Protein AF-A0A497AJN2-F1 (afdb_monomer_lite)

pLDDT: mean 87.67, std 13.51, range [28.25, 98.56]

Structure (mmCIF, N/CA/C/O backbone):
data_AF-A0A497AJN2-F1
#
_entry.id   AF-A0A497AJN2-F1
#
loop_
_atom_site.group_PDB
_atom_site.id
_atom_site.type_symbol
_atom_site.label_atom_id
_atom_site.label_alt_id
_atom_site.label_comp_id
_atom_site.label_asym_id
_atom_site.label_entity_id
_atom_site.label_seq_id
_atom_site.pdbx_PDB_ins_code
_atom_site.Cartn_x
_atom_site.Cartn_y
_atom_site.Cartn_z
_atom_site.occupancy
_atom_site.B_iso_or_equiv
_atom_site.auth_seq_id
_atom_site.auth_comp_id
_atom_site.auth_asym_id
_atom_site.auth_atom_id
_atom_site.pdbx_PDB_model_num
ATOM 1 N N . MET A 1 1 ? 7.844 15.782 50.733 1.00 32.84 1 MET A N 1
ATOM 2 C CA . MET A 1 1 ? 7.961 15.288 49.344 1.00 32.84 1 MET A CA 1
ATOM 3 C C . MET A 1 1 ? 6.695 14.520 49.017 1.00 32.84 1 MET A C 1
ATOM 5 O O . MET A 1 1 ? 6.540 13.391 49.463 1.00 32.84 1 MET A O 1
ATOM 9 N N . HIS A 1 2 ? 5.746 15.172 48.346 1.00 28.25 2 HIS A N 1
ATOM 10 C CA . HIS A 1 2 ? 4.549 14.505 47.844 1.00 28.25 2 HIS A CA 1
ATOM 11 C C . HIS A 1 2 ? 4.960 13.595 46.688 1.00 28.25 2 HIS A C 1
ATOM 13 O O . HIS A 1 2 ? 5.320 14.073 45.616 1.00 28.25 2 HIS A O 1
ATOM 19 N N . TYR A 1 3 ? 4.942 12.287 46.928 1.00 29.42 3 TYR A N 1
ATOM 20 C CA . TYR A 1 3 ? 4.929 11.311 45.849 1.00 29.42 3 TYR A CA 1
ATOM 21 C C . TYR A 1 3 ? 3.612 11.487 45.079 1.00 29.42 3 TYR A C 1
ATOM 23 O O . TYR A 1 3 ? 2.558 11.520 45.722 1.00 29.42 3 TYR A O 1
ATOM 31 N N . PRO A 1 4 ? 3.634 11.631 43.743 1.00 33.38 4 PRO A N 1
ATOM 32 C CA . PRO A 1 4 ? 2.401 11.646 42.974 1.00 33.38 4 PRO A CA 1
ATOM 33 C C . PRO A 1 4 ? 1.700 10.279 43.101 1.00 33.38 4 PRO A C 1
ATOM 35 O O . PRO A 1 4 ? 2.375 9.264 43.313 1.00 33.38 4 PRO A O 1
ATOM 38 N N . PRO A 1 5 ? 0.359 10.230 43.008 1.00 37.25 5 PRO A N 1
ATOM 39 C CA . PRO A 1 5 ? -0.416 9.043 43.346 1.00 37.25 5 PRO A CA 1
ATOM 40 C C . PRO A 1 5 ? -0.046 7.819 42.498 1.00 37.25 5 PRO A C 1
ATOM 42 O O . PRO A 1 5 ? 0.081 7.875 41.278 1.00 37.25 5 PRO A O 1
ATOM 45 N N . THR A 1 6 ? 0.073 6.688 43.187 1.00 43.66 6 THR A N 1
ATOM 46 C CA . THR A 1 6 ? 0.408 5.326 42.746 1.00 43.66 6 THR A CA 1
ATOM 47 C C . THR A 1 6 ? -0.741 4.590 42.045 1.00 43.66 6 THR A C 1
ATOM 49 O O . THR A 1 6 ? -0.943 3.396 42.254 1.00 43.66 6 THR A O 1
ATOM 52 N N . THR A 1 7 ? -1.493 5.254 41.172 1.00 37.69 7 THR A N 1
ATOM 53 C CA . THR A 1 7 ? -2.558 4.600 40.396 1.00 37.69 7 THR A CA 1
ATOM 54 C C . THR A 1 7 ? -2.507 5.056 38.948 1.00 37.69 7 THR A C 1
ATOM 56 O O . THR A 1 7 ? -3.154 6.010 38.537 1.00 37.69 7 THR A O 1
ATOM 59 N N . VAL A 1 8 ? -1.721 4.351 38.133 1.00 38.06 8 VAL A N 1
ATOM 60 C CA . VAL A 1 8 ? -1.939 4.411 36.687 1.00 38.06 8 VAL A CA 1
ATOM 61 C C . VAL A 1 8 ? -3.203 3.595 36.434 1.00 38.06 8 VAL A C 1
ATOM 63 O O . VAL A 1 8 ? -3.169 2.366 36.420 1.00 38.06 8 VAL A O 1
ATOM 66 N N . ASN A 1 9 ? -4.344 4.273 36.358 1.00 36.75 9 ASN A N 1
ATOM 67 C CA . ASN A 1 9 ? -5.616 3.650 36.033 1.00 36.75 9 ASN A CA 1
ATOM 68 C C . ASN A 1 9 ? -5.598 3.335 34.527 1.00 36.75 9 ASN A C 1
ATOM 70 O O . ASN A 1 9 ? -5.878 4.187 33.691 1.00 36.75 9 ASN A O 1
ATOM 74 N N . TYR A 1 10 ? -5.158 2.129 34.156 1.00 49.94 10 TYR A N 1
ATOM 75 C CA . TYR A 1 10 ? -4.882 1.728 32.766 1.00 49.94 10 TYR A CA 1
ATOM 76 C C . TYR A 1 10 ? -6.151 1.491 31.908 1.00 49.94 10 TYR A C 1
ATOM 78 O O . TYR A 1 10 ? -6.143 0.612 31.049 1.00 49.94 10 TYR A O 1
ATOM 86 N N . SER A 1 11 ? -7.249 2.223 32.137 1.00 46.28 11 SER A N 1
ATOM 87 C CA . SER A 1 11 ? -8.543 1.966 31.476 1.00 46.28 11 SER A CA 1
ATOM 88 C C . SER A 1 11 ? -9.396 3.193 31.115 1.00 46.28 11 SER A C 1
ATOM 90 O O . SER A 1 11 ? -10.562 3.028 30.781 1.00 46.28 11 SER A O 1
ATOM 92 N N . GLU A 1 12 ? -8.856 4.414 31.095 1.00 49.88 12 GLU A N 1
ATOM 93 C CA . GLU A 1 12 ? -9.675 5.608 30.788 1.00 49.88 12 GLU A CA 1
ATOM 94 C C . GLU A 1 12 ? -9.676 6.048 29.315 1.00 49.88 12 GLU A C 1
ATOM 96 O O . GLU A 1 12 ? -10.232 7.090 28.978 1.00 49.88 12 GLU A O 1
ATOM 101 N N . ALA A 1 13 ? -9.163 5.232 28.390 1.00 55.78 13 ALA A N 1
ATOM 102 C CA . ALA A 1 13 ? -9.723 5.288 27.046 1.00 55.78 13 ALA A CA 1
ATOM 103 C C . ALA A 1 13 ? -11.064 4.559 27.119 1.00 55.78 13 ALA A C 1
ATOM 105 O O . ALA A 1 13 ? -11.093 3.330 27.108 1.00 55.78 13 ALA A O 1
ATOM 106 N N . MET A 1 14 ? -12.169 5.298 27.247 1.00 66.94 14 MET A N 1
ATOM 107 C CA . MET A 1 14 ? -13.512 4.739 27.086 1.00 66.94 14 MET A CA 1
ATOM 108 C C . MET A 1 14 ? -13.663 4.242 25.639 1.00 66.94 14 MET A C 1
ATOM 110 O O . MET A 1 14 ? -14.219 4.919 24.777 1.00 66.94 14 MET A O 1
ATOM 114 N N . ILE A 1 15 ? -13.102 3.067 25.337 1.00 85.94 15 ILE A N 1
ATOM 115 C CA . ILE A 1 15 ? -13.290 2.386 24.061 1.00 85.94 15 ILE A CA 1
ATOM 116 C C . ILE A 1 15 ? -14.735 1.900 24.052 1.00 85.94 15 ILE A C 1
ATOM 118 O O . ILE A 1 15 ? -15.089 0.934 24.723 1.00 85.94 15 ILE A O 1
ATOM 122 N N . THR A 1 16 ? -15.583 2.601 23.313 1.00 91.62 16 THR A N 1
ATOM 123 C CA . THR A 1 16 ? -16.981 2.240 23.129 1.00 91.62 16 THR A CA 1
ATOM 124 C C . THR A 1 16 ? -17.128 1.282 21.945 1.00 91.62 16 THR A C 1
ATOM 126 O O . THR A 1 16 ? -16.216 1.108 21.130 1.00 91.62 16 THR A O 1
ATOM 129 N N . ASN A 1 17 ? -18.320 0.700 21.793 1.00 92.19 17 ASN A N 1
ATOM 130 C CA . ASN A 1 17 ? -18.661 -0.088 20.605 1.00 92.19 17 ASN A CA 1
ATOM 131 C C . ASN A 1 17 ? -18.543 0.724 19.304 1.00 92.19 17 ASN A C 1
ATOM 133 O O . ASN A 1 17 ? -18.285 0.140 18.254 1.00 92.19 17 ASN A O 1
ATOM 137 N N . TYR A 1 18 ? -18.682 2.053 19.378 1.00 94.56 18 TYR A N 1
ATOM 138 C CA . TYR A 1 18 ? -18.462 2.954 18.250 1.00 94.56 18 TYR A CA 1
ATOM 139 C C . TYR A 1 18 ? -17.012 2.878 17.759 1.00 94.56 18 TYR A C 1
ATOM 141 O O . TYR A 1 18 ? -16.778 2.598 16.588 1.00 94.56 18 TYR A O 1
ATOM 149 N N . HIS A 1 19 ? -16.032 3.007 18.661 1.00 94.69 19 HIS A N 1
ATOM 150 C CA . HIS A 1 19 ? -14.612 2.920 18.300 1.00 94.69 19 HIS A CA 1
ATOM 151 C C . HIS A 1 19 ? -14.236 1.539 17.747 1.00 94.69 19 HIS A C 1
ATOM 153 O O . HIS A 1 19 ? -13.447 1.438 16.807 1.00 94.69 19 HIS A O 1
ATOM 159 N N . VAL A 1 20 ? -14.813 0.466 18.304 1.00 95.31 20 VAL A N 1
ATOM 160 C CA . VAL A 1 20 ? -14.605 -0.902 17.800 1.00 95.31 20 VAL A CA 1
ATOM 161 C C . VAL A 1 20 ? -15.144 -1.042 16.377 1.00 95.31 20 VAL A C 1
ATOM 163 O O . VAL A 1 20 ? -14.470 -1.619 15.524 1.00 95.31 20 VAL A O 1
ATOM 166 N N . LEU A 1 21 ? -16.342 -0.514 16.114 1.00 97.19 21 LEU A N 1
ATOM 167 C CA . LEU A 1 21 ? -16.941 -0.523 14.784 1.00 97.19 21 LEU A CA 1
ATOM 168 C C . LEU A 1 21 ? -16.105 0.295 13.797 1.00 97.19 21 LEU A C 1
ATOM 170 O O . LEU A 1 21 ? -15.741 -0.235 12.753 1.00 97.19 21 LEU A O 1
ATOM 174 N N . LEU A 1 22 ? -15.739 1.528 14.157 1.00 97.38 22 LEU A N 1
ATOM 175 C CA . LEU A 1 22 ? -14.895 2.408 13.348 1.00 97.38 22 LEU A CA 1
ATOM 176 C C . LEU A 1 22 ? -13.577 1.727 12.970 1.00 97.38 22 LEU A C 1
ATOM 178 O O . LEU A 1 22 ? -13.251 1.623 11.792 1.00 97.38 22 LEU A O 1
ATOM 182 N N . THR A 1 23 ? -12.883 1.145 13.952 1.00 97.38 23 THR A N 1
ATOM 183 C CA . THR A 1 23 ? -11.627 0.414 13.720 1.00 97.38 23 THR A CA 1
ATOM 184 C C . THR A 1 23 ? -11.815 -0.753 12.757 1.00 97.38 23 THR A C 1
ATOM 186 O O . THR A 1 23 ? -11.014 -0.936 11.847 1.00 97.38 23 THR A O 1
ATOM 189 N N . ARG A 1 24 ? -12.876 -1.551 12.929 1.00 97.69 24 ARG A N 1
ATOM 190 C CA . ARG A 1 24 ? -13.142 -2.707 12.061 1.00 97.69 24 ARG A CA 1
ATOM 191 C C . ARG A 1 24 ? -13.504 -2.297 10.640 1.00 97.69 24 ARG A C 1
ATOM 193 O O . ARG A 1 24 ? -13.070 -2.970 9.714 1.00 97.69 24 ARG A O 1
ATOM 200 N N . ILE A 1 25 ? -14.278 -1.226 10.469 1.00 98.06 25 ILE A N 1
ATOM 201 C CA . ILE A 1 25 ? -14.633 -0.709 9.145 1.00 98.06 25 ILE A CA 1
ATOM 202 C C . ILE A 1 25 ? -13.392 -0.153 8.450 1.00 98.06 25 ILE A C 1
ATOM 204 O O . ILE A 1 25 ? -13.115 -0.555 7.326 1.00 98.06 25 ILE A O 1
ATOM 208 N N . CYS A 1 26 ? -12.591 0.677 9.119 1.00 97.75 26 CYS A N 1
ATOM 209 C CA . CYS A 1 26 ? -11.337 1.161 8.545 1.00 97.75 26 CYS A CA 1
ATOM 210 C C . CYS A 1 26 ? -10.389 -0.003 8.199 1.00 97.75 26 CYS A C 1
ATOM 212 O O . CYS A 1 26 ? -9.864 -0.039 7.095 1.00 97.75 26 CYS A O 1
ATOM 214 N N . ALA A 1 27 ? -10.226 -0.998 9.078 1.00 97.44 27 ALA A N 1
ATOM 215 C CA . ALA A 1 27 ? -9.381 -2.162 8.800 1.00 97.44 27 ALA A CA 1
ATOM 216 C C . ALA A 1 27 ? -9.910 -3.016 7.636 1.00 97.44 27 ALA A C 1
ATOM 218 O O . ALA A 1 27 ? -9.130 -3.502 6.827 1.00 97.44 27 ALA A O 1
ATOM 219 N N . LEU A 1 28 ? -11.229 -3.193 7.517 1.00 97.94 28 LEU A N 1
ATOM 220 C CA . LEU A 1 28 ? -11.831 -3.931 6.404 1.00 97.94 28 LEU A CA 1
ATOM 221 C C . LEU A 1 28 ? -11.614 -3.219 5.065 1.00 97.94 28 LEU A C 1
ATOM 223 O O . LEU A 1 28 ? -11.425 -3.872 4.045 1.00 97.94 28 LEU A O 1
ATOM 227 N N . LEU A 1 29 ? -11.669 -1.888 5.073 1.00 97.19 29 LEU A N 1
ATOM 228 C CA . LEU A 1 29 ? -11.618 -1.076 3.864 1.00 97.19 29 LEU A CA 1
ATOM 229 C C . LEU A 1 29 ? -10.207 -0.593 3.523 1.00 97.19 29 LEU A C 1
ATOM 231 O O . LEU A 1 29 ? -10.074 0.053 2.497 1.00 97.19 29 LEU A O 1
ATOM 235 N N . HIS A 1 30 ? -9.178 -0.876 4.330 1.00 95.56 30 HIS A N 1
ATOM 236 C CA . HIS A 1 30 ? -7.862 -0.234 4.198 1.00 95.56 30 HIS A CA 1
ATOM 237 C C . HIS A 1 30 ? -7.187 -0.416 2.831 1.00 95.56 30 HIS A C 1
ATOM 239 O O . HIS A 1 30 ? -6.458 0.479 2.434 1.00 95.56 30 HIS A O 1
ATOM 245 N N . ASP A 1 31 ? -7.479 -1.495 2.102 1.00 95.12 31 ASP A N 1
ATOM 246 C CA . ASP A 1 31 ? -6.923 -1.778 0.768 1.00 95.12 31 ASP A CA 1
ATOM 247 C C . ASP A 1 31 ? -7.947 -1.647 -0.371 1.00 95.12 31 ASP A C 1
ATOM 249 O O . ASP A 1 31 ? -7.668 -1.961 -1.527 1.00 95.12 31 ASP A O 1
ATOM 253 N N . LEU A 1 32 ? -9.160 -1.169 -0.070 1.00 95.00 32 LEU A N 1
ATOM 254 C CA . LEU A 1 32 ? -10.263 -1.083 -1.032 1.00 95.00 32 LEU A CA 1
ATOM 255 C C . LEU A 1 32 ? -9.925 -0.238 -2.270 1.00 95.00 32 LEU A C 1
ATOM 257 O O . LEU A 1 32 ? -10.461 -0.488 -3.346 1.00 95.00 32 LEU A O 1
ATOM 261 N N . ALA A 1 33 ? -9.100 0.797 -2.106 1.00 93.62 33 ALA A N 1
ATOM 262 C CA . ALA A 1 33 ? -8.812 1.769 -3.155 1.00 93.62 33 ALA A CA 1
ATOM 263 C C . ALA A 1 33 ? -7.553 1.434 -3.977 1.00 93.62 33 ALA A C 1
ATOM 265 O O . ALA A 1 33 ? -7.137 2.259 -4.805 1.00 93.62 33 ALA A O 1
ATOM 266 N N . HIS A 1 34 ? -6.964 0.249 -3.784 1.00 94.19 34 HIS A N 1
ATOM 267 C CA . HIS A 1 34 ? -5.944 -0.274 -4.684 1.00 94.19 34 HIS A CA 1
ATOM 268 C C . HIS A 1 34 ? -6.527 -0.585 -6.066 1.00 94.19 34 HIS A C 1
ATOM 270 O O . HIS A 1 34 ? -7.640 -1.084 -6.213 1.00 94.19 34 HIS A O 1
ATOM 276 N N . ILE A 1 35 ? -5.747 -0.266 -7.095 1.00 94.88 35 ILE A N 1
ATOM 277 C CA . ILE A 1 35 ? -6.013 -0.683 -8.479 1.00 94.88 35 ILE A CA 1
ATOM 278 C C . ILE A 1 35 ? -5.394 -2.063 -8.748 1.00 94.88 35 ILE A C 1
ATOM 280 O O . ILE A 1 35 ? -4.611 -2.537 -7.922 1.00 94.88 35 ILE A O 1
ATOM 284 N N . PRO A 1 36 ? -5.675 -2.696 -9.904 1.00 96.81 36 PRO A N 1
ATOM 285 C CA . PRO A 1 36 ? -5.011 -3.934 -10.294 1.00 96.81 36 PRO A CA 1
ATOM 286 C C . PRO A 1 36 ? -3.487 -3.896 -10.124 1.00 96.81 36 PRO A C 1
ATOM 288 O O . PRO A 1 36 ? -2.840 -2.897 -10.445 1.00 96.81 36 PRO A O 1
ATOM 291 N N . PHE A 1 37 ? -2.915 -4.979 -9.603 1.00 95.94 37 PHE A N 1
ATOM 292 C CA . PHE A 1 37 ? -1.517 -5.111 -9.172 1.00 95.94 37 PHE A CA 1
ATOM 293 C C . PHE A 1 37 ? -1.029 -4.082 -8.123 1.00 95.94 37 PHE A C 1
ATOM 295 O O . PHE A 1 37 ? 0.164 -4.053 -7.814 1.00 95.94 37 PHE A O 1
ATOM 302 N N . GLY A 1 38 ? -1.915 -3.254 -7.556 1.00 93.94 38 GLY A N 1
ATOM 303 C CA . GLY A 1 38 ? -1.690 -2.368 -6.407 1.00 93.94 38 GLY A CA 1
ATOM 304 C C . GLY A 1 38 ? -0.345 -1.640 -6.423 1.00 93.94 38 GLY A C 1
ATOM 305 O O . GLY A 1 38 ? -0.027 -0.892 -7.355 1.00 93.94 38 GLY A O 1
ATOM 306 N N . HIS A 1 39 ? 0.475 -1.917 -5.403 1.00 92.50 39 HIS A N 1
ATOM 307 C CA . HIS A 1 39 ? 1.822 -1.364 -5.218 1.00 92.50 39 HIS A CA 1
ATOM 308 C C . HIS A 1 39 ? 2.722 -1.458 -6.459 1.00 92.50 39 HIS A C 1
ATOM 310 O O . HIS A 1 39 ? 3.573 -0.593 -6.664 1.00 92.50 39 HIS A O 1
ATOM 316 N N . THR A 1 40 ? 2.540 -2.454 -7.331 1.00 95.12 40 THR A N 1
ATOM 317 C CA . THR A 1 40 ? 3.329 -2.546 -8.564 1.00 95.12 40 THR A CA 1
ATOM 318 C C . THR A 1 40 ? 3.053 -1.374 -9.510 1.00 95.12 40 THR A C 1
ATOM 320 O O . THR A 1 40 ? 3.987 -0.819 -10.087 1.00 95.12 40 THR A O 1
ATOM 323 N N . LEU A 1 41 ? 1.801 -0.939 -9.665 1.00 95.19 41 LEU A N 1
ATOM 324 C CA . LEU A 1 41 ? 1.479 0.203 -10.530 1.00 95.19 41 LEU A CA 1
ATOM 325 C C . LEU A 1 41 ? 1.589 1.544 -9.796 1.00 95.19 41 LEU A C 1
ATOM 327 O O . LEU A 1 41 ? 1.959 2.550 -10.406 1.00 95.19 41 LEU A O 1
ATOM 331 N N . GLU A 1 42 ? 1.276 1.559 -8.503 1.00 92.88 42 GLU A N 1
ATOM 332 C CA . GLU A 1 42 ? 1.241 2.767 -7.674 1.00 92.88 42 GLU A CA 1
ATOM 333 C C . GLU A 1 42 ? 2.642 3.192 -7.211 1.00 92.88 42 GLU A C 1
ATOM 335 O O . GLU A 1 42 ? 3.049 4.327 -7.450 1.00 92.88 42 GLU A O 1
ATOM 340 N N . ASP A 1 43 ? 3.419 2.272 -6.634 1.00 89.81 43 ASP A N 1
ATOM 341 C CA . ASP A 1 43 ? 4.706 2.579 -6.001 1.00 89.81 43 ASP A CA 1
ATOM 342 C C . ASP A 1 43 ? 5.905 2.191 -6.867 1.00 89.81 43 ASP A C 1
ATOM 344 O O . ASP A 1 43 ? 6.842 2.974 -7.028 1.00 89.81 43 ASP A O 1
ATOM 348 N N . GLU A 1 44 ? 5.909 0.976 -7.426 1.00 92.50 44 GLU A N 1
ATOM 349 C CA . GLU A 1 44 ? 7.029 0.478 -8.244 1.00 92.50 44 GLU A CA 1
ATOM 350 C C . GLU A 1 44 ? 7.076 1.187 -9.591 1.00 92.50 44 GLU A C 1
ATOM 352 O O . GLU A 1 44 ? 8.138 1.608 -10.057 1.00 92.50 44 GLU A O 1
ATOM 357 N N . GLY A 1 45 ? 5.903 1.341 -10.201 1.00 92.81 45 GLY A N 1
ATOM 358 C CA . GLY A 1 45 ? 5.737 1.986 -11.487 1.00 92.81 45 GLY A CA 1
ATOM 359 C C . GLY A 1 45 ? 5.604 3.502 -11.421 1.00 92.81 45 GLY A C 1
ATOM 360 O O . GLY A 1 45 ? 5.899 4.142 -12.430 1.00 92.81 45 GLY A O 1
ATOM 361 N N . PHE A 1 46 ? 5.182 4.094 -10.299 1.00 92.56 46 PHE A N 1
ATOM 362 C CA . PHE A 1 46 ? 4.777 5.509 -10.229 1.00 92.56 46 PHE A CA 1
ATOM 363 C C . PHE A 1 46 ? 3.760 5.910 -11.314 1.00 92.56 46 PHE A C 1
ATOM 365 O O . PHE A 1 46 ? 3.761 7.047 -11.788 1.00 92.56 46 PHE A O 1
ATOM 372 N N . LEU A 1 47 ? 2.914 4.976 -11.759 1.00 93.00 47 LEU A N 1
ATOM 373 C CA . LEU A 1 47 ? 1.934 5.254 -12.814 1.00 93.00 47 LEU A CA 1
ATOM 374 C C . LEU A 1 47 ? 0.705 5.967 -12.249 1.00 93.00 47 LEU A C 1
ATOM 376 O O . LEU A 1 47 ? 0.046 6.742 -12.943 1.00 93.00 47 LEU A O 1
ATOM 380 N N . PHE A 1 48 ? 0.410 5.725 -10.973 1.00 92.56 48 PHE A N 1
ATOM 381 C CA . PHE A 1 48 ? -0.732 6.292 -10.277 1.00 92.56 48 PHE A CA 1
ATOM 382 C C . PHE A 1 48 ? -0.340 6.726 -8.869 1.00 92.56 48 PHE A C 1
ATOM 384 O O . PHE A 1 48 ? 0.649 6.261 -8.315 1.00 92.56 48 PHE A O 1
ATOM 391 N N . LYS A 1 49 ? -1.137 7.624 -8.287 1.00 91.25 49 LYS A N 1
ATOM 392 C CA . LYS A 1 49 ? -1.023 7.943 -6.862 1.00 91.25 49 LYS A CA 1
ATOM 393 C C . LYS A 1 49 ? -1.388 6.715 -6.028 1.00 91.25 49 LYS A C 1
ATOM 395 O O . LYS A 1 49 ? -2.220 5.916 -6.464 1.00 91.25 49 LYS A O 1
ATOM 400 N N . GLN A 1 50 ? -0.813 6.628 -4.832 1.00 87.25 50 GLN A N 1
ATOM 401 C CA . GLN A 1 50 ? -1.215 5.633 -3.843 1.00 87.25 50 GLN A CA 1
ATOM 402 C C . GLN A 1 50 ? -2.704 5.763 -3.520 1.00 87.25 50 GLN A C 1
ATOM 404 O O . GLN A 1 50 ? -3.266 6.863 -3.551 1.00 87.25 50 GLN A O 1
ATOM 409 N N . GLN A 1 51 ? -3.318 4.628 -3.197 1.00 86.75 51 GLN A N 1
ATOM 410 C CA . GLN A 1 51 ? -4.759 4.456 -3.032 1.00 86.75 51 GLN A CA 1
ATOM 411 C C . GLN A 1 51 ? -5.504 5.638 -2.377 1.00 86.75 51 GLN A C 1
ATOM 413 O O . GLN A 1 51 ? -6.292 6.315 -3.043 1.00 86.75 51 GLN A O 1
ATOM 418 N N . TRP A 1 52 ? -5.226 5.941 -1.107 1.00 91.75 52 TRP A N 1
ATOM 419 C CA . TRP A 1 52 ? -5.929 6.985 -0.347 1.00 91.75 52 TRP A CA 1
ATOM 420 C C . TRP A 1 52 ? -5.383 8.401 -0.575 1.00 91.75 52 TRP A C 1
ATOM 422 O O . TRP A 1 52 ? -5.998 9.373 -0.142 1.00 91.75 52 TRP A O 1
ATOM 432 N N . GLU A 1 53 ? -4.276 8.559 -1.307 1.00 91.31 53 GLU A N 1
ATOM 433 C CA . GLU A 1 53 ? -3.786 9.880 -1.731 1.00 91.31 53 GLU A CA 1
ATOM 434 C C . GLU A 1 53 ? -4.555 10.433 -2.947 1.00 91.31 53 GLU A C 1
ATOM 436 O O . GLU A 1 53 ? -4.439 11.611 -3.312 1.00 91.31 53 GLU A O 1
ATOM 441 N N . ASP A 1 54 ? -5.340 9.582 -3.605 1.00 91.75 54 ASP A N 1
ATOM 442 C CA . ASP A 1 54 ? -6.095 9.910 -4.800 1.00 91.75 54 ASP A CA 1
ATOM 443 C C . ASP A 1 54 ? -7.549 10.271 -4.483 1.00 91.75 54 ASP A C 1
ATOM 445 O O . ASP A 1 54 ? -8.429 9.417 -4.391 1.00 91.75 54 ASP A O 1
ATOM 449 N N . GLN A 1 55 ? -7.830 11.572 -4.394 1.00 91.75 55 GLN A N 1
ATOM 450 C CA . GLN A 1 55 ? -9.163 12.097 -4.065 1.00 91.75 55 GLN A CA 1
ATOM 451 C C . GLN A 1 55 ? -10.285 11.587 -4.984 1.00 91.75 55 GLN A C 1
ATOM 453 O O . GLN A 1 55 ? -11.436 11.477 -4.554 1.00 91.75 55 GLN A O 1
ATOM 458 N N . GLN A 1 56 ? -9.971 11.238 -6.238 1.00 91.56 56 GLN A N 1
ATOM 459 C CA . GLN A 1 56 ? -10.956 10.638 -7.139 1.00 91.56 56 GLN A CA 1
ATOM 460 C C . GLN A 1 56 ? -11.338 9.223 -6.693 1.00 91.56 56 GLN A C 1
ATOM 462 O O . GLN A 1 56 ? -12.516 8.882 -6.748 1.00 91.56 56 GLN A O 1
ATOM 467 N N . ARG A 1 57 ? -10.377 8.424 -6.211 1.00 92.88 57 ARG A N 1
ATOM 468 C CA . ARG A 1 57 ? -10.636 7.080 -5.672 1.00 92.88 57 ARG A CA 1
ATOM 469 C C . ARG A 1 57 ? -11.379 7.149 -4.350 1.00 92.88 57 ARG A C 1
ATOM 471 O O . ARG A 1 57 ? -12.375 6.451 -4.191 1.00 92.88 57 ARG A O 1
ATOM 478 N N . VAL A 1 58 ? -10.968 8.054 -3.457 1.00 94.56 58 VAL A N 1
ATOM 479 C CA . VAL A 1 58 ? -11.687 8.311 -2.198 1.00 94.56 58 VAL A CA 1
ATOM 480 C C . VAL A 1 58 ? -13.152 8.634 -2.490 1.00 94.56 58 VAL A C 1
ATOM 482 O O . VAL A 1 58 ? -14.047 8.033 -1.907 1.00 94.56 58 VAL A O 1
ATOM 485 N N . SER A 1 59 ? -13.410 9.535 -3.441 1.00 94.44 59 SER A N 1
ATOM 486 C CA . SER A 1 59 ? -14.776 9.909 -3.825 1.00 94.44 59 SER A CA 1
ATOM 487 C C . SER A 1 59 ? -15.538 8.760 -4.494 1.00 94.44 59 SER A C 1
ATOM 489 O O . SER A 1 59 ? -16.730 8.593 -4.247 1.00 94.44 59 SER A O 1
ATOM 491 N N . HIS A 1 60 ? -14.864 7.960 -5.325 1.00 94.38 60 HIS A N 1
ATOM 492 C CA . HIS A 1 60 ? -15.462 6.821 -6.019 1.00 94.38 60 HIS A CA 1
ATOM 493 C C . HIS A 1 60 ? -15.923 5.727 -5.049 1.00 94.38 60 HIS A C 1
ATOM 495 O O . HIS A 1 60 ? -17.041 5.233 -5.181 1.00 94.38 60 HIS A O 1
ATOM 501 N N . PHE A 1 61 ? -15.088 5.378 -4.067 1.00 95.25 61 PHE A N 1
ATOM 502 C CA . PHE A 1 61 ? -15.350 4.272 -3.146 1.00 95.25 61 PHE A CA 1
ATOM 503 C C . PHE A 1 61 ? -16.051 4.692 -1.853 1.00 95.25 61 PHE A C 1
ATOM 505 O O . PHE A 1 61 ? -16.880 3.939 -1.356 1.00 95.25 61 PHE A O 1
ATOM 512 N N . LEU A 1 62 ? -15.737 5.872 -1.311 1.00 96.62 62 LEU A N 1
ATOM 513 C CA . LEU A 1 62 ? -16.205 6.347 -0.001 1.00 96.62 62 LEU A CA 1
ATOM 514 C C . LEU A 1 62 ? -16.895 7.718 -0.058 1.00 96.62 62 LEU A C 1
ATOM 516 O O . LEU A 1 62 ? -17.122 8.340 0.977 1.00 96.62 62 LEU A O 1
ATOM 520 N N . GLY A 1 63 ? -17.236 8.225 -1.244 1.00 96.56 63 GLY A N 1
ATOM 521 C CA . GLY A 1 63 ? -18.087 9.410 -1.353 1.00 96.56 63 GLY A CA 1
ATOM 522 C C . GLY A 1 63 ? -19.510 9.122 -0.872 1.00 96.56 63 GLY A C 1
ATOM 523 O O . GLY A 1 63 ? -19.989 7.997 -0.987 1.00 96.56 63 GLY A O 1
ATOM 524 N N . ASP A 1 64 ? -20.232 10.138 -0.408 1.00 96.38 64 ASP A N 1
ATOM 525 C CA . ASP A 1 64 ? -21.607 10.004 0.102 1.00 96.38 64 ASP A CA 1
ATOM 526 C C . ASP A 1 64 ? -22.563 9.316 -0.899 1.00 96.38 64 ASP A C 1
ATOM 528 O O . ASP A 1 64 ? -23.508 8.632 -0.514 1.00 96.38 64 ASP A O 1
ATOM 532 N N . GLY A 1 65 ? -22.316 9.494 -2.203 1.00 95.88 65 GLY A N 1
ATOM 533 C CA . GLY A 1 65 ? -23.088 8.881 -3.288 1.00 95.88 65 GLY A CA 1
ATOM 534 C C . GLY A 1 65 ? -22.572 7.521 -3.778 1.00 95.88 65 GLY A C 1
ATOM 535 O O . GLY A 1 65 ? -23.248 6.892 -4.599 1.00 95.88 65 GLY A O 1
ATOM 536 N N . SER A 1 66 ? -21.401 7.082 -3.310 1.00 96.31 66 SER A N 1
ATOM 537 C CA . SER A 1 66 ? -20.783 5.803 -3.682 1.00 96.31 66 SER A CA 1
ATOM 538 C C . SER A 1 66 ? -21.564 4.615 -3.121 1.00 96.31 66 SER A C 1
ATOM 540 O O . SER A 1 66 ? -22.337 4.754 -2.172 1.00 96.31 66 SER A O 1
ATOM 542 N N . THR A 1 67 ? -21.355 3.426 -3.689 1.00 96.25 67 THR A N 1
ATOM 543 C CA . THR A 1 67 ? -22.022 2.197 -3.231 1.00 96.25 67 THR A CA 1
ATOM 544 C C . THR A 1 67 ? -21.742 1.920 -1.754 1.00 96.25 67 THR A C 1
ATOM 546 O O . THR A 1 67 ? -22.674 1.703 -0.986 1.00 96.25 67 THR A O 1
ATOM 549 N N . ILE A 1 68 ? -20.475 1.975 -1.335 1.00 96.94 68 ILE A N 1
ATOM 550 C CA . ILE A 1 68 ? -20.081 1.676 0.049 1.00 96.94 68 ILE A CA 1
ATOM 551 C C . ILE A 1 68 ? -20.456 2.830 0.981 1.00 96.94 68 ILE A C 1
ATOM 553 O O . ILE A 1 68 ? -20.978 2.579 2.066 1.00 96.94 68 ILE A O 1
ATOM 557 N N . GLY A 1 69 ? -20.280 4.082 0.545 1.00 97.75 69 GLY A N 1
ATOM 558 C CA . GLY A 1 69 ? -20.706 5.253 1.311 1.00 97.75 69 GLY A CA 1
ATOM 559 C C . GLY A 1 69 ? -22.198 5.219 1.650 1.00 97.75 69 GLY A C 1
ATOM 560 O O . GLY A 1 69 ? -22.558 5.383 2.814 1.00 97.75 69 GLY A O 1
ATOM 561 N N . LYS A 1 70 ? -23.062 4.903 0.675 1.00 98.31 70 LYS A N 1
ATOM 562 C CA . LYS A 1 70 ? -24.508 4.735 0.904 1.00 98.31 70 LYS A CA 1
ATOM 563 C C . LYS A 1 70 ? -24.815 3.627 1.904 1.00 98.31 70 LYS A C 1
ATOM 565 O O . LYS A 1 70 ? -25.592 3.862 2.821 1.00 98.31 70 LYS A O 1
ATOM 570 N N . ILE A 1 71 ? -24.179 2.459 1.770 1.00 98.19 71 ILE A N 1
ATOM 571 C CA . ILE A 1 71 ? -24.379 1.334 2.698 1.00 98.19 71 ILE A CA 1
ATOM 572 C C . ILE A 1 71 ? -24.032 1.752 4.132 1.00 98.19 71 ILE A C 1
ATOM 574 O O . ILE A 1 71 ? -24.822 1.519 5.044 1.00 98.19 71 ILE A O 1
ATOM 578 N N . ILE A 1 72 ? -22.878 2.396 4.337 1.00 97.81 72 ILE A N 1
ATOM 579 C CA . ILE A 1 72 ? -22.447 2.860 5.663 1.00 97.81 72 ILE A CA 1
ATOM 580 C C . ILE A 1 72 ? -23.439 3.885 6.221 1.00 97.81 72 ILE A C 1
ATOM 582 O O . ILE A 1 72 ? -23.896 3.733 7.354 1.00 97.81 72 ILE A O 1
ATOM 586 N N . ILE A 1 73 ? -23.804 4.895 5.425 1.00 98.31 73 ILE A N 1
ATOM 587 C CA . ILE A 1 73 ? -24.729 5.949 5.852 1.00 98.31 73 ILE A CA 1
ATOM 588 C C . ILE A 1 73 ? -26.082 5.343 6.246 1.00 98.31 73 ILE A C 1
ATOM 590 O O . ILE A 1 73 ? -26.558 5.565 7.357 1.00 98.31 73 ILE A O 1
ATOM 594 N N . GLU A 1 74 ? -26.688 4.546 5.366 1.00 98.00 74 GLU A N 1
ATOM 595 C CA . GLU A 1 74 ? -28.023 3.982 5.573 1.00 98.00 74 GLU A CA 1
ATOM 596 C C . GLU A 1 74 ? -28.077 3.039 6.780 1.00 98.00 74 GLU A C 1
ATOM 598 O O . GLU A 1 74 ? -28.986 3.149 7.607 1.00 98.00 74 GLU A O 1
ATOM 603 N N . GLU A 1 75 ? -27.115 2.124 6.915 1.00 97.56 75 GLU A N 1
ATOM 604 C CA . GLU A 1 75 ? -27.119 1.134 7.997 1.00 97.56 75 GLU A CA 1
ATOM 605 C C . GLU A 1 75 ? -26.855 1.756 9.371 1.00 97.56 75 GLU A C 1
ATOM 607 O O . GLU A 1 75 ? -27.440 1.322 10.369 1.00 97.56 75 GLU A O 1
ATOM 612 N N . LEU A 1 76 ? -26.020 2.795 9.446 1.00 96.81 76 LEU A N 1
ATOM 613 C CA . LEU A 1 76 ? -25.758 3.497 10.702 1.00 96.81 76 LEU A CA 1
ATOM 614 C C . LEU A 1 76 ? -26.904 4.430 11.088 1.00 96.81 76 LEU A C 1
ATOM 616 O O . LEU A 1 76 ? -27.306 4.436 12.254 1.00 96.81 76 LEU A O 1
ATOM 620 N N . THR A 1 77 ? -27.514 5.122 10.123 1.00 96.75 77 THR A N 1
ATOM 621 C CA . THR A 1 77 ? -28.706 5.939 10.380 1.00 96.75 77 THR A CA 1
ATOM 622 C C . THR A 1 77 ? -29.882 5.093 10.868 1.00 96.75 77 THR A C 1
ATOM 624 O O . THR A 1 77 ? -30.537 5.475 11.837 1.00 96.75 77 THR A O 1
ATOM 627 N N . LYS A 1 78 ? -30.107 3.892 10.309 1.00 96.94 78 LYS A N 1
ATOM 628 C CA . LYS A 1 78 ? -31.119 2.938 10.823 1.00 96.94 78 LYS A CA 1
ATOM 629 C C . LYS A 1 78 ? -30.880 2.535 12.283 1.00 96.94 78 LYS A C 1
ATOM 631 O O . LYS A 1 78 ? -31.824 2.183 12.985 1.00 96.94 78 LYS A O 1
ATOM 636 N N . LYS A 1 79 ? -29.626 2.569 12.741 1.00 95.31 79 LYS A N 1
ATOM 637 C CA . LYS A 1 79 ? -29.221 2.252 14.120 1.00 95.31 79 LYS A CA 1
ATOM 638 C C . LYS A 1 79 ? -29.164 3.483 15.033 1.00 95.31 79 LYS A C 1
ATOM 640 O O . LYS A 1 79 ? -28.747 3.348 16.180 1.00 95.31 79 LYS A O 1
ATOM 645 N N . GLY A 1 80 ? -29.597 4.651 14.554 1.00 95.75 80 GLY A N 1
ATOM 646 C CA . GLY A 1 80 ? -29.650 5.890 15.332 1.00 95.75 80 GLY A CA 1
ATOM 647 C C . GLY A 1 80 ? -28.316 6.632 15.451 1.00 95.75 80 GLY A C 1
ATOM 648 O O . GLY A 1 80 ? -28.164 7.432 16.368 1.00 95.75 80 GLY A O 1
ATOM 649 N N . LEU A 1 81 ? -27.355 6.367 14.561 1.00 95.81 81 LEU A N 1
ATOM 650 C CA . LEU A 1 81 ? -26.077 7.083 14.481 1.00 95.81 81 LEU A CA 1
ATOM 651 C C . LEU A 1 81 ? -26.065 8.054 13.291 1.00 95.81 81 LEU A C 1
ATOM 653 O O . LEU A 1 81 ? -26.765 7.840 12.297 1.00 95.81 81 LEU A O 1
ATOM 657 N N . ASP A 1 82 ? -25.229 9.091 13.358 1.00 97.19 82 ASP A N 1
ATOM 658 C CA . ASP A 1 82 ? -24.942 9.923 12.189 1.00 97.19 82 ASP A CA 1
ATOM 659 C C . ASP A 1 82 ? -24.003 9.164 11.237 1.00 97.19 82 ASP A C 1
ATOM 661 O O . ASP A 1 82 ? -22.783 9.124 11.396 1.00 97.19 82 ASP A O 1
ATOM 665 N N . GLY A 1 83 ? -24.596 8.506 10.240 1.00 97.38 83 GLY A N 1
ATOM 666 C CA . GLY A 1 83 ? -23.851 7.730 9.257 1.00 97.38 83 GLY A CA 1
ATOM 667 C C . GLY A 1 83 ? -22.961 8.580 8.345 1.00 97.38 83 GLY A C 1
ATOM 668 O O . GLY A 1 83 ? -21.974 8.061 7.821 1.00 97.38 83 GLY A O 1
ATOM 669 N N . LYS A 1 84 ? -23.269 9.873 8.159 1.00 97.56 84 LYS A N 1
ATOM 670 C CA . LYS A 1 84 ? -22.437 10.780 7.354 1.00 97.56 84 LYS A CA 1
ATOM 671 C C . LYS A 1 84 ? -21.197 11.205 8.122 1.00 97.56 84 LYS A C 1
ATOM 673 O O . LYS A 1 84 ? -20.108 11.176 7.553 1.00 97.56 84 LYS A O 1
ATOM 678 N N . GLU A 1 85 ? -21.360 11.557 9.394 1.00 97.56 85 GLU A N 1
ATOM 679 C CA . GLU A 1 85 ? -20.239 11.848 10.290 1.00 97.56 85 GLU A CA 1
ATOM 680 C C . GLU A 1 85 ? -19.321 10.626 10.414 1.00 97.56 85 GLU A C 1
ATOM 682 O O . GLU A 1 85 ? -18.119 10.734 10.185 1.00 97.56 85 GLU A O 1
ATOM 687 N N . PHE A 1 86 ? -19.886 9.430 10.616 1.00 98.00 86 PHE A N 1
ATOM 688 C CA . PHE A 1 86 ? -19.097 8.197 10.663 1.00 98.00 86 PHE A CA 1
ATOM 689 C C . PHE A 1 86 ? -18.314 7.945 9.364 1.00 98.00 86 PHE A C 1
ATOM 691 O O . PHE A 1 86 ? -17.131 7.608 9.402 1.00 98.00 86 PHE A O 1
ATOM 698 N N . LEU A 1 87 ? -18.947 8.105 8.194 1.00 98.19 87 LEU A N 1
ATOM 699 C CA . LEU A 1 87 ? -18.258 7.953 6.907 1.00 98.19 87 LEU A CA 1
ATOM 700 C C . LEU A 1 87 ? -17.136 8.989 6.743 1.00 98.19 87 LEU A C 1
ATOM 702 O O . LEU A 1 87 ? -16.085 8.678 6.179 1.00 98.19 87 LEU A O 1
ATOM 706 N N . GLN A 1 88 ? -17.343 10.213 7.232 1.00 97.56 88 GLN A N 1
ATOM 707 C CA . GLN A 1 88 ? -16.314 11.245 7.240 1.00 97.56 88 GLN A CA 1
ATOM 708 C C . GLN A 1 88 ? -15.114 10.835 8.103 1.00 97.56 88 GLN A C 1
ATOM 710 O O . GLN A 1 88 ? -13.988 10.902 7.615 1.00 97.56 88 GLN A O 1
ATOM 715 N N . GLU A 1 89 ? -15.336 10.312 9.309 1.00 97.31 89 GLU A N 1
ATOM 716 C CA . GLU A 1 89 ? -14.256 9.802 10.164 1.00 97.31 89 GLU A CA 1
ATOM 717 C C . GLU A 1 89 ? -13.501 8.632 9.518 1.00 97.31 89 GLU A C 1
ATOM 719 O O . GLU A 1 89 ? -12.271 8.584 9.568 1.00 97.31 89 GLU A O 1
ATOM 724 N N . VAL A 1 90 ? -14.210 7.708 8.854 1.00 97.56 90 VAL A N 1
ATOM 725 C CA . VAL A 1 90 ? -13.578 6.615 8.094 1.00 97.56 90 VAL A CA 1
ATOM 726 C C . VAL A 1 90 ? -12.654 7.173 7.011 1.00 97.56 90 VAL A C 1
ATOM 728 O O . VAL A 1 90 ? -11.513 6.723 6.891 1.00 97.56 90 VAL A O 1
ATOM 731 N N . ARG A 1 91 ? -13.118 8.165 6.236 1.00 96.75 91 ARG A N 1
ATOM 732 C CA . ARG A 1 91 ? -12.304 8.817 5.197 1.00 96.75 91 ARG A CA 1
ATOM 733 C C . ARG A 1 91 ? -11.076 9.490 5.792 1.00 96.75 91 ARG A C 1
ATOM 735 O O . ARG A 1 91 ? -9.983 9.320 5.261 1.00 96.75 91 ARG A O 1
ATOM 742 N N . GLU A 1 92 ? -11.239 10.236 6.878 1.00 96.12 92 GLU A N 1
ATOM 743 C CA . GLU A 1 92 ? -10.130 10.922 7.542 1.00 96.12 92 GLU A CA 1
ATOM 744 C C . GLU A 1 92 ? -9.075 9.925 8.016 1.00 96.12 92 GLU A C 1
ATOM 746 O O . GLU A 1 92 ? -7.900 10.092 7.703 1.00 96.12 92 GLU A O 1
ATOM 751 N N . ILE A 1 93 ? -9.477 8.838 8.677 1.00 95.81 93 ILE A N 1
ATOM 752 C CA . ILE A 1 93 ? -8.543 7.818 9.171 1.00 95.81 93 ILE A CA 1
ATOM 753 C C . ILE A 1 93 ? -7.777 7.153 8.022 1.00 95.81 93 ILE A C 1
ATOM 755 O O . ILE A 1 93 ? -6.558 7.008 8.115 1.00 95.81 93 ILE A O 1
ATOM 759 N N . LEU A 1 94 ? -8.464 6.770 6.940 1.00 95.06 94 LEU A N 1
ATOM 760 C CA . LEU A 1 94 ? -7.840 6.086 5.801 1.00 95.06 94 LEU A CA 1
ATOM 761 C C . LEU A 1 94 ? -6.945 7.003 4.955 1.00 95.06 94 LEU A C 1
ATOM 763 O O . LEU A 1 94 ? -5.986 6.532 4.354 1.00 95.06 94 LEU A O 1
ATOM 767 N N . THR A 1 95 ? -7.227 8.308 4.921 1.00 94.06 95 THR A N 1
ATOM 768 C CA . THR A 1 95 ? -6.446 9.292 4.143 1.00 94.06 95 THR A CA 1
ATOM 769 C C . THR A 1 95 ? -5.345 9.985 4.951 1.00 94.06 95 THR A C 1
ATOM 771 O O . THR A 1 95 ? -4.529 10.714 4.382 1.00 94.06 95 THR A O 1
ATOM 774 N N . THR A 1 96 ? -5.293 9.766 6.267 1.00 92.00 96 THR A N 1
ATOM 775 C CA . THR A 1 96 ? -4.316 10.406 7.155 1.00 92.00 96 THR A CA 1
ATOM 776 C C . THR A 1 96 ? -2.909 9.853 6.957 1.00 92.00 96 THR A C 1
ATOM 778 O O . THR A 1 96 ? -2.683 8.645 6.969 1.00 92.00 96 THR A O 1
ATOM 781 N N . LYS A 1 97 ? -1.939 10.765 6.855 1.00 84.62 97 LYS A N 1
ATOM 782 C CA . LYS A 1 97 ? -0.501 10.464 6.853 1.00 84.62 97 LYS A CA 1
ATOM 783 C C . LYS A 1 97 ? 0.053 10.415 8.280 1.00 84.62 97 LYS A C 1
ATOM 785 O O . LYS A 1 97 ? -0.520 11.034 9.173 1.00 84.62 97 LYS A O 1
ATOM 790 N N . SER A 1 98 ? 1.189 9.740 8.488 1.00 76.06 98 SER A N 1
ATOM 791 C CA . SER A 1 98 ? 1.816 9.577 9.816 1.00 76.06 98 SER A CA 1
ATOM 792 C C . SER A 1 98 ? 1.974 10.889 10.597 1.00 76.06 98 SER A C 1
ATOM 794 O O . SER A 1 98 ? 1.635 10.935 11.779 1.00 76.06 98 SER A O 1
ATOM 796 N N . ASP A 1 99 ? 2.396 11.969 9.933 1.00 78.19 99 ASP A N 1
ATOM 797 C CA . ASP A 1 99 ? 2.621 13.282 10.564 1.00 78.19 99 ASP A CA 1
ATOM 798 C C . ASP A 1 99 ? 1.327 13.972 11.034 1.00 78.19 99 ASP A C 1
ATOM 800 O O . ASP A 1 99 ? 1.353 14.854 11.892 1.00 78.19 99 ASP A O 1
ATOM 804 N N . ASP A 1 100 ? 0.181 13.561 10.491 1.00 87.75 100 ASP A N 1
ATOM 805 C CA . ASP A 1 100 ? -1.119 14.190 10.719 1.00 87.75 100 ASP A CA 1
ATOM 806 C C . ASP A 1 100 ? -2.016 13.389 11.669 1.00 87.75 100 ASP A C 1
ATOM 808 O O . ASP A 1 100 ? -3.120 13.835 11.984 1.00 87.75 100 ASP A O 1
ATOM 812 N N . VAL A 1 101 ? -1.548 12.241 12.174 1.00 88.94 101 VAL A N 1
ATOM 813 C CA . VAL A 1 101 ? -2.346 11.340 13.022 1.00 88.94 101 VAL A CA 1
ATOM 814 C C . VAL A 1 101 ? -2.967 12.077 14.208 1.00 88.94 101 VAL A C 1
ATOM 816 O O . VAL A 1 101 ? -4.133 11.862 14.510 1.00 88.94 101 VAL A O 1
ATOM 819 N N . GLU A 1 102 ? -2.255 13.009 14.843 1.00 88.25 102 GLU A N 1
ATOM 820 C CA . GLU A 1 102 ? -2.749 13.750 16.017 1.00 88.25 102 GLU A CA 1
ATOM 821 C C . GLU A 1 102 ? -3.951 14.668 15.739 1.00 88.25 102 GLU A C 1
ATOM 823 O O . GLU A 1 102 ? -4.654 15.058 16.679 1.00 88.25 102 GLU A O 1
ATOM 828 N N . LYS A 1 103 ? -4.213 14.986 14.465 1.00 91.56 103 LYS A N 1
ATOM 829 C CA . LYS A 1 103 ? -5.366 15.793 14.039 1.00 91.56 103 LYS A CA 1
ATOM 830 C C . LYS A 1 103 ? -6.675 15.006 14.087 1.00 91.56 103 LYS A C 1
ATOM 832 O O . LYS A 1 103 ? -7.733 15.622 14.169 1.00 91.56 103 LYS A O 1
ATOM 837 N N . LEU A 1 104 ? -6.612 13.674 14.083 1.00 93.50 104 LEU A N 1
ATOM 838 C CA . LEU A 1 104 ? -7.788 12.812 14.144 1.00 93.50 104 LEU A CA 1
ATOM 839 C C . LEU A 1 104 ? -8.530 12.940 15.483 1.00 93.50 104 LEU A C 1
ATOM 841 O O . LEU A 1 104 ? -7.943 13.177 16.550 1.00 93.50 104 LEU A O 1
ATOM 845 N N . SER A 1 105 ? -9.840 12.694 15.437 1.00 91.50 105 SER A N 1
ATOM 846 C CA . SER A 1 105 ? -10.670 12.514 16.635 1.00 91.50 105 SER A CA 1
ATOM 847 C C . SER A 1 105 ? -10.197 11.308 17.451 1.00 91.50 105 SER A C 1
ATOM 849 O O . SER A 1 105 ? -10.015 11.405 18.667 1.00 91.50 105 SER A O 1
ATOM 851 N N . TYR A 1 106 ? -9.901 10.199 16.763 1.00 92.81 106 TYR A N 1
ATOM 852 C CA . TYR A 1 106 ? -9.513 8.919 17.363 1.00 92.81 106 TYR A CA 1
ATOM 853 C C . TYR A 1 106 ? -8.186 8.398 16.787 1.00 92.81 106 TYR A C 1
ATOM 855 O O . TYR A 1 106 ? -8.167 7.416 16.042 1.00 92.81 106 TYR A O 1
ATOM 863 N N . PRO A 1 107 ? -7.047 9.026 17.123 1.00 93.94 107 PRO A N 1
ATOM 864 C CA . PRO A 1 107 ? -5.769 8.706 16.491 1.00 93.94 107 PRO A CA 1
ATOM 865 C C . PRO A 1 107 ? -5.281 7.280 16.772 1.00 93.94 107 PRO A C 1
ATOM 867 O O . PRO A 1 107 ? -4.645 6.674 15.913 1.00 93.94 107 PRO A O 1
ATOM 870 N N . PHE A 1 108 ? -5.655 6.694 17.915 1.00 93.75 108 PHE A N 1
ATOM 871 C CA . PHE A 1 108 ? -5.382 5.283 18.198 1.00 93.75 108 PHE A CA 1
ATOM 872 C C . PHE A 1 108 ? -5.994 4.317 17.170 1.00 93.75 108 PHE A C 1
ATOM 874 O O . PHE A 1 108 ? -5.471 3.219 17.006 1.00 93.75 108 PHE A O 1
ATOM 881 N N . VAL A 1 109 ? -7.079 4.689 16.476 1.00 95.44 109 VAL A N 1
ATOM 882 C CA . VAL A 1 109 ? -7.667 3.853 15.415 1.00 95.44 109 VAL A CA 1
ATOM 883 C C . VAL A 1 109 ? -6.721 3.781 14.221 1.00 95.44 109 VAL A C 1
ATOM 885 O O . VAL A 1 109 ? -6.459 2.692 13.715 1.00 95.44 109 VAL A O 1
ATOM 888 N N . SER A 1 110 ? -6.147 4.921 13.824 1.00 94.25 110 SER A N 1
ATOM 889 C CA . SER A 1 110 ? -5.109 4.958 12.792 1.00 94.25 110 SER A CA 1
ATOM 890 C C . SER A 1 110 ? -3.861 4.194 13.239 1.00 94.25 110 SER A C 1
ATOM 892 O O . SER A 1 110 ? -3.333 3.398 12.468 1.00 94.25 110 SER A O 1
ATOM 894 N N . ASP A 1 111 ? -3.443 4.314 14.507 1.00 93.38 111 ASP A N 1
ATOM 895 C CA . ASP A 1 111 ? -2.299 3.543 15.012 1.00 93.38 111 ASP A CA 1
ATOM 896 C C . ASP A 1 111 ? -2.514 2.018 14.911 1.00 93.38 111 ASP A C 1
ATOM 898 O O . ASP A 1 111 ? -1.577 1.275 14.622 1.00 93.38 111 ASP A O 1
ATOM 902 N N . ILE A 1 112 ? -3.743 1.539 15.136 1.00 94.75 112 ILE A N 1
ATOM 903 C CA . ILE A 1 112 ? -4.077 0.112 15.025 1.00 94.75 112 ILE A CA 1
ATOM 904 C C . ILE A 1 112 ? -3.930 -0.386 13.583 1.00 94.75 112 ILE A C 1
ATOM 906 O O . ILE A 1 112 ? -3.588 -1.550 13.392 1.00 94.75 112 ILE A O 1
ATOM 910 N N . ILE A 1 113 ? -4.174 0.455 12.577 1.00 92.69 113 ILE A N 1
ATOM 911 C CA . ILE A 1 113 ? -4.302 0.029 11.174 1.00 92.69 113 ILE A CA 1
ATOM 912 C C . ILE A 1 113 ? -3.051 0.377 10.359 1.00 92.69 113 ILE A C 1
ATOM 914 O O . ILE A 1 113 ? -2.545 -0.478 9.641 1.00 92.69 113 ILE A O 1
ATOM 918 N N . ASN A 1 114 ? -2.497 1.580 10.535 1.00 84.25 114 ASN A N 1
ATOM 919 C CA . ASN A 1 114 ? -1.515 2.182 9.625 1.00 84.25 114 ASN A CA 1
ATOM 920 C C . ASN A 1 114 ? -0.112 2.399 10.230 1.00 84.25 114 ASN A C 1
ATOM 922 O O . ASN A 1 114 ? 0.793 2.845 9.524 1.00 84.25 114 ASN A O 1
ATOM 926 N N . ASN A 1 115 ? 0.114 2.083 11.512 1.00 84.31 115 ASN A N 1
ATOM 927 C CA . ASN A 1 115 ? 1.432 2.232 12.155 1.00 84.31 115 ASN A CA 1
ATOM 928 C C . ASN A 1 115 ? 2.455 1.183 11.647 1.00 84.31 115 ASN A C 1
ATOM 930 O O . ASN A 1 115 ? 2.138 0.292 10.864 1.00 84.31 115 ASN A O 1
ATOM 934 N N . THR A 1 116 ? 3.713 1.253 12.089 1.00 83.81 116 THR A N 1
ATOM 935 C CA . THR A 1 116 ? 4.743 0.257 11.766 1.00 83.81 116 THR A CA 1
ATOM 936 C C . THR A 1 116 ? 4.363 -1.139 12.246 1.00 83.81 116 THR A C 1
ATOM 938 O O . THR A 1 116 ? 4.598 -2.095 11.519 1.00 83.81 116 THR A O 1
ATOM 941 N N . ILE A 1 117 ? 3.813 -1.257 13.459 1.00 89.94 117 ILE A N 1
ATOM 942 C CA . ILE A 1 117 ? 3.314 -2.508 14.041 1.00 89.94 117 ILE A CA 1
ATOM 943 C C . ILE A 1 117 ? 1.805 -2.367 14.192 1.00 89.94 117 ILE A C 1
ATOM 945 O O . ILE A 1 117 ? 1.314 -1.861 15.200 1.00 89.94 117 ILE A O 1
ATOM 949 N N . CYS A 1 118 ? 1.090 -2.785 13.156 1.00 92.44 118 CYS A N 1
ATOM 950 C CA . CYS A 1 118 ? -0.346 -2.599 13.000 1.00 92.44 118 CYS A CA 1
ATOM 951 C C . CYS A 1 118 ? -1.039 -3.896 12.559 1.00 92.44 118 CYS A C 1
ATOM 953 O O . CYS A 1 118 ? -0.388 -4.900 12.271 1.00 92.44 118 CYS A O 1
ATOM 955 N N . ALA A 1 119 ? -2.368 -3.876 12.505 1.00 94.88 119 ALA A N 1
ATOM 956 C CA . ALA A 1 119 ? -3.189 -5.000 12.073 1.00 94.88 119 ALA A CA 1
ATOM 957 C C . ALA A 1 119 ? -2.895 -5.429 10.625 1.00 94.88 119 ALA A C 1
ATOM 959 O O . ALA A 1 119 ? -2.825 -6.631 10.384 1.00 94.88 119 ALA A O 1
ATOM 960 N N . ASP A 1 120 ? -2.661 -4.474 9.717 1.00 94.38 120 ASP A N 1
ATOM 961 C CA . ASP A 1 120 ? -2.247 -4.727 8.328 1.00 94.38 120 ASP A CA 1
ATOM 962 C C . ASP A 1 120 ? -0.947 -5.556 8.284 1.00 94.38 120 ASP A C 1
ATOM 964 O O . ASP A 1 120 ? -0.946 -6.694 7.809 1.00 94.38 120 ASP A O 1
ATOM 968 N N . LEU A 1 121 ? 0.125 -5.070 8.934 1.00 92.88 121 LEU A N 1
ATOM 969 C CA . LEU A 1 121 ? 1.401 -5.796 9.028 1.00 92.88 121 LEU A CA 1
ATOM 970 C C . LEU A 1 121 ? 1.222 -7.222 9.549 1.00 92.88 121 LEU A C 1
ATOM 972 O O . LEU A 1 121 ? 1.805 -8.170 9.028 1.00 92.88 121 LEU A O 1
ATOM 976 N N . LEU A 1 122 ? 0.468 -7.369 10.632 1.00 95.12 122 LEU A N 1
ATOM 977 C CA . LEU A 1 122 ? 0.298 -8.653 11.300 1.00 95.12 122 LEU A CA 1
ATOM 978 C C . LEU A 1 122 ? -0.451 -9.664 10.424 1.00 95.12 122 LEU A C 1
ATOM 980 O O . LEU A 1 122 ? -0.106 -10.853 10.434 1.00 95.12 122 LEU A O 1
ATOM 984 N N . ASP A 1 123 ? -1.444 -9.200 9.663 1.00 95.94 123 ASP A N 1
ATOM 985 C CA . ASP A 1 123 ? -2.175 -10.038 8.719 1.00 95.94 123 ASP A CA 1
ATOM 986 C C . ASP A 1 123 ? -1.286 -10.452 7.547 1.00 95.94 123 ASP A C 1
ATOM 988 O O . ASP A 1 123 ? -1.076 -11.656 7.367 1.00 95.94 123 ASP A O 1
ATOM 992 N N . TYR A 1 124 ? -0.695 -9.500 6.810 1.00 94.75 124 TYR A N 1
ATOM 993 C CA . TYR A 1 124 ? 0.069 -9.856 5.612 1.00 94.75 124 TYR A CA 1
ATOM 994 C C . TYR A 1 124 ? 1.337 -10.640 5.945 1.00 94.75 124 TYR A C 1
ATOM 996 O O . TYR A 1 124 ? 1.677 -11.559 5.210 1.00 94.75 124 TYR A O 1
ATOM 1004 N N . LEU A 1 125 ? 2.015 -10.381 7.075 1.00 94.62 125 LEU A N 1
ATOM 1005 C CA . LEU A 1 125 ? 3.152 -11.216 7.480 1.00 94.62 125 LEU A CA 1
ATOM 1006 C C . LEU A 1 125 ? 2.719 -12.671 7.641 1.00 94.62 125 LEU A C 1
ATOM 1008 O O . LEU A 1 125 ? 3.358 -13.570 7.104 1.00 94.62 125 LEU A O 1
ATOM 1012 N N . SER A 1 126 ? 1.630 -12.910 8.373 1.00 94.94 126 SER A N 1
ATOM 1013 C CA . SER A 1 126 ? 1.130 -14.267 8.604 1.00 94.94 126 SER A CA 1
ATOM 1014 C C . SER A 1 126 ? 0.672 -14.925 7.300 1.00 94.94 126 SER A C 1
ATOM 1016 O O . SER A 1 126 ? 0.993 -16.085 7.037 1.00 94.94 126 SER A O 1
ATOM 1018 N N . ARG A 1 127 ? -0.086 -14.179 6.491 1.00 96.19 127 ARG A N 1
ATOM 1019 C CA . ARG A 1 127 ? -0.674 -14.623 5.226 1.00 96.19 127 ARG A CA 1
ATOM 1020 C C . ARG A 1 127 ? 0.405 -14.946 4.200 1.00 96.19 127 ARG A C 1
ATOM 1022 O O . ARG A 1 127 ? 0.433 -16.059 3.683 1.00 96.19 127 ARG A O 1
ATOM 1029 N N . ASP A 1 128 ? 1.320 -14.024 3.950 1.00 96.06 128 ASP A N 1
ATOM 1030 C CA . ASP A 1 128 ? 2.323 -14.166 2.901 1.00 96.06 128 ASP A CA 1
ATOM 1031 C C . ASP A 1 128 ? 3.347 -15.239 3.258 1.00 96.06 128 ASP A C 1
ATOM 1033 O O . ASP A 1 128 ? 3.738 -16.013 2.386 1.00 96.06 128 ASP A O 1
ATOM 1037 N N . LEU A 1 129 ? 3.739 -15.364 4.534 1.00 94.44 129 LEU A N 1
ATOM 1038 C CA . LEU A 1 129 ? 4.579 -16.480 4.987 1.00 94.44 129 LEU A CA 1
ATOM 1039 C C . LEU A 1 129 ? 3.891 -17.824 4.713 1.00 94.44 129 LEU A C 1
ATOM 1041 O O . LEU A 1 129 ? 4.505 -18.726 4.143 1.00 94.44 129 LEU A O 1
ATOM 1045 N N . TYR A 1 130 ? 2.600 -17.934 5.037 1.00 95.38 130 TYR A N 1
ATOM 1046 C CA . TYR A 1 130 ? 1.821 -19.146 4.797 1.00 95.38 130 TYR A CA 1
ATOM 1047 C C . TYR A 1 130 ? 1.715 -19.490 3.302 1.00 95.38 130 TYR A C 1
ATOM 1049 O O . TYR A 1 130 ? 2.087 -20.595 2.903 1.00 95.38 130 TYR A O 1
ATOM 1057 N N . PHE A 1 131 ? 1.255 -18.555 2.464 1.00 96.94 131 PHE A N 1
ATOM 1058 C CA . PHE A 1 131 ? 1.028 -18.806 1.034 1.00 96.94 131 PHE A CA 1
ATOM 1059 C C . PHE A 1 131 ? 2.322 -18.936 0.218 1.00 96.94 131 PHE A C 1
ATOM 1061 O O . PHE A 1 131 ? 2.316 -19.579 -0.830 1.00 96.94 131 PHE A O 1
ATOM 1068 N N . SER A 1 132 ? 3.444 -18.396 0.703 1.00 95.12 132 SER A N 1
ATOM 1069 C CA . SER A 1 132 ? 4.770 -18.600 0.098 1.00 95.12 132 SER A CA 1
ATOM 1070 C C . SER A 1 132 ? 5.485 -19.869 0.573 1.00 95.12 132 SER A C 1
ATOM 1072 O O . SER A 1 132 ? 6.548 -20.210 0.051 1.00 95.12 132 SER A O 1
ATOM 1074 N N . GLY A 1 133 ? 4.924 -20.585 1.553 1.00 94.69 133 GLY A N 1
ATOM 1075 C CA . GLY A 1 133 ? 5.524 -21.798 2.108 1.00 94.69 133 GLY A CA 1
ATOM 1076 C C . GLY A 1 133 ? 6.714 -21.543 3.041 1.00 94.69 133 GLY A C 1
ATOM 1077 O O . GLY A 1 133 ? 7.491 -22.463 3.314 1.00 94.69 133 GLY A O 1
ATOM 1078 N N . LEU A 1 134 ? 6.873 -20.318 3.550 1.00 93.06 134 LEU A N 1
ATOM 1079 C CA . LEU A 1 134 ? 7.867 -19.981 4.566 1.00 93.06 134 LEU A CA 1
ATOM 1080 C C . LEU A 1 134 ? 7.345 -20.370 5.958 1.00 93.06 134 LEU A C 1
ATOM 1082 O O . LEU A 1 134 ? 6.219 -20.074 6.335 1.00 93.06 134 LEU A O 1
ATOM 1086 N N . LYS A 1 135 ? 8.182 -21.048 6.750 1.00 90.75 135 LYS A N 1
ATOM 1087 C CA . LYS A 1 135 ? 7.787 -21.612 8.059 1.00 90.75 135 LYS A CA 1
ATOM 1088 C C . LYS A 1 135 ? 7.921 -20.643 9.237 1.00 90.75 135 LYS A C 1
ATOM 1090 O O . LYS A 1 135 ? 7.712 -21.041 10.381 1.00 90.75 135 LYS A O 1
ATOM 1095 N N . GLU A 1 136 ? 8.355 -19.417 8.981 1.00 90.69 136 GLU A N 1
ATOM 1096 C CA . GLU A 1 136 ? 8.561 -18.422 10.029 1.00 90.69 136 GLU A CA 1
ATOM 1097 C C . GLU A 1 136 ? 7.210 -17.913 10.564 1.00 90.69 136 GLU A C 1
ATOM 1099 O O . GLU A 1 136 ? 6.195 -17.969 9.877 1.00 90.69 136 GLU A O 1
ATOM 1104 N N . THR A 1 137 ? 7.178 -17.457 11.816 1.00 91.44 137 THR A N 1
ATOM 1105 C CA . THR A 1 137 ? 5.977 -16.906 12.465 1.00 91.44 137 THR A CA 1
ATOM 1106 C C . THR A 1 137 ? 6.379 -16.045 13.663 1.00 91.44 137 THR A C 1
ATOM 1108 O O . THR A 1 137 ? 7.554 -16.029 14.039 1.00 91.44 137 THR A O 1
ATOM 1111 N N . TYR A 1 138 ? 5.421 -15.346 14.263 1.00 92.62 138 TYR A N 1
ATOM 1112 C CA . TYR A 1 138 ? 5.593 -14.524 15.461 1.00 92.62 138 TYR A CA 1
ATOM 1113 C C . TYR A 1 138 ? 4.607 -14.947 16.564 1.00 92.62 138 TYR A C 1
ATOM 1115 O O . TYR A 1 138 ? 3.516 -15.458 16.291 1.00 92.62 138 TYR A O 1
ATOM 1123 N N . ASP A 1 139 ? 4.973 -14.734 17.827 1.00 91.25 139 ASP A N 1
ATOM 1124 C CA . ASP A 1 139 ? 4.123 -15.056 18.977 1.00 91.25 139 ASP A CA 1
ATOM 1125 C C . ASP A 1 139 ? 3.130 -13.924 19.249 1.00 91.25 139 ASP A C 1
ATOM 1127 O O . ASP A 1 139 ? 3.496 -12.871 19.762 1.00 91.25 139 ASP A O 1
ATOM 1131 N N . LYS A 1 140 ? 1.837 -14.174 19.015 1.00 91.75 140 LYS A N 1
ATOM 1132 C CA . LYS A 1 140 ? 0.731 -13.224 19.248 1.00 91.75 140 LYS A CA 1
ATOM 1133 C C . LYS A 1 140 ? 0.596 -12.743 20.697 1.00 91.75 140 LYS A C 1
ATOM 1135 O O . LYS A 1 140 ? -0.123 -11.774 20.940 1.00 91.75 140 LYS A O 1
ATOM 1140 N N . ARG A 1 141 ? 1.273 -13.356 21.674 1.00 89.88 141 ARG A N 1
ATOM 1141 C CA . ARG A 1 141 ? 1.245 -12.925 23.079 1.00 89.88 141 ARG A CA 1
ATOM 1142 C C . ARG A 1 141 ? 1.658 -11.466 23.255 1.00 89.88 141 ARG A C 1
ATOM 1144 O O . ARG A 1 141 ? 1.154 -10.822 24.177 1.00 89.88 141 ARG A O 1
ATOM 1151 N N . PHE A 1 142 ? 2.525 -10.922 22.395 1.00 90.12 142 PHE A N 1
ATOM 1152 C CA . PHE A 1 142 ? 2.951 -9.523 22.507 1.00 90.12 142 PHE A CA 1
ATOM 1153 C C . PHE A 1 142 ? 1.782 -8.522 22.390 1.00 90.12 142 PHE A C 1
ATOM 1155 O O . PHE A 1 142 ? 1.835 -7.450 22.991 1.00 90.12 142 PHE A O 1
ATOM 1162 N N . LEU A 1 143 ? 0.691 -8.905 21.710 1.00 91.69 143 LEU A N 1
ATOM 1163 C CA . LEU A 1 143 ? -0.507 -8.077 21.535 1.00 91.69 143 LEU A CA 1
ATOM 1164 C C . LEU A 1 143 ? -1.154 -7.687 22.868 1.00 91.69 143 LEU A C 1
ATOM 1166 O O . LEU A 1 143 ? -1.712 -6.602 22.997 1.00 91.69 143 LEU A O 1
ATOM 1170 N N . SER A 1 144 ? -1.020 -8.545 23.884 1.00 91.06 144 SER A N 1
ATOM 1171 C CA . SER A 1 144 ? -1.526 -8.298 25.242 1.00 91.06 144 SER A CA 1
ATOM 1172 C C . SER A 1 144 ? -0.842 -7.130 25.965 1.00 91.06 144 SER A C 1
ATOM 1174 O O . SER A 1 144 ? -1.298 -6.721 27.032 1.00 91.06 144 SER A O 1
ATOM 1176 N N . TYR A 1 145 ? 0.253 -6.597 25.410 1.00 91.50 145 TYR A N 1
ATOM 1177 C CA . TYR A 1 145 ? 0.984 -5.458 25.969 1.00 91.50 145 TYR A CA 1
ATOM 1178 C C . TYR A 1 145 ? 0.670 -4.135 25.283 1.00 91.50 145 TYR A C 1
ATOM 1180 O O . TYR A 1 145 ? 1.174 -3.105 25.731 1.00 91.50 145 TYR A O 1
ATOM 1188 N N . PHE A 1 146 ? -0.163 -4.132 24.245 1.00 91.75 146 PHE A N 1
ATOM 1189 C CA . PHE A 1 146 ? -0.739 -2.889 23.762 1.00 91.75 146 PHE A CA 1
ATOM 1190 C C . PHE A 1 146 ? -1.780 -2.360 24.743 1.00 91.75 146 PHE A C 1
ATOM 1192 O O . PHE A 1 146 ? -2.546 -3.109 25.350 1.00 91.75 146 PHE A O 1
ATOM 1199 N N . TYR A 1 147 ? -1.800 -1.045 24.896 1.00 90.62 147 TYR A N 1
ATOM 1200 C CA . TYR A 1 147 ? -2.815 -0.322 25.646 1.00 90.62 147 TYR A CA 1
ATOM 1201 C C . TYR A 1 147 ? -3.000 1.065 25.031 1.00 90.62 147 TYR A C 1
ATOM 1203 O O . TYR A 1 147 ? -2.166 1.512 24.245 1.00 90.62 147 TYR A O 1
ATOM 1211 N N . ILE A 1 148 ? -4.079 1.756 25.393 1.00 90.69 148 ILE A N 1
ATOM 1212 C CA . ILE A 1 148 ? -4.261 3.151 24.990 1.00 90.69 148 ILE A CA 1
ATOM 1213 C C . ILE A 1 148 ? -3.637 4.055 26.050 1.00 90.69 148 ILE A C 1
ATOM 1215 O O . ILE A 1 148 ? -4.067 4.058 27.204 1.00 90.69 148 ILE A O 1
ATOM 1219 N N . GLY A 1 149 ? -2.590 4.781 25.663 1.00 87.69 149 GLY A N 1
ATOM 1220 C CA . GLY A 1 149 ? -1.901 5.761 26.499 1.00 87.69 149 GLY A CA 1
ATOM 1221 C C . GLY A 1 149 ? -2.136 7.186 26.006 1.00 87.69 149 GLY A C 1
ATOM 1222 O O . GLY A 1 149 ? -2.520 7.397 24.860 1.00 87.69 149 GLY A O 1
ATOM 1223 N N . MET A 1 150 ? -1.882 8.172 26.865 1.00 87.88 150 MET A N 1
ATOM 1224 C CA . MET A 1 150 ? -1.907 9.579 26.464 1.00 87.88 150 MET A CA 1
ATOM 1225 C C . MET A 1 150 ? -0.547 9.987 25.898 1.00 87.88 150 MET A C 1
ATOM 1227 O O . MET A 1 150 ? 0.473 9.837 26.568 1.00 87.88 150 MET A O 1
ATOM 1231 N N . TYR A 1 151 ? -0.541 10.532 24.686 1.00 87.94 151 TYR A N 1
ATOM 1232 C CA . TYR A 1 151 ? 0.639 11.099 24.037 1.00 87.94 151 TYR A CA 1
ATOM 1233 C C . TYR A 1 151 ? 0.226 12.383 23.312 1.00 87.94 151 TYR A C 1
ATOM 1235 O O . TYR A 1 151 ? -0.804 12.398 22.639 1.00 87.94 151 TYR A O 1
ATOM 1243 N N . ASN A 1 152 ? 0.957 13.480 23.539 1.00 89.06 152 ASN A N 1
ATOM 1244 C CA . ASN A 1 152 ? 0.610 14.827 23.055 1.00 89.06 152 ASN A CA 1
ATOM 1245 C C . ASN A 1 152 ? -0.858 15.231 23.317 1.00 89.06 152 ASN A C 1
ATOM 1247 O O . ASN A 1 152 ? -1.520 15.857 22.497 1.00 89.06 152 ASN A O 1
ATOM 1251 N N . GLY A 1 153 ? -1.394 14.848 24.482 1.00 86.50 153 GLY A N 1
ATOM 1252 C CA . GLY A 1 153 ? -2.768 15.177 24.881 1.00 86.50 153 GLY A CA 1
ATOM 1253 C C . GLY A 1 153 ? -3.864 14.368 24.174 1.00 86.50 153 GLY A C 1
ATOM 1254 O O . GLY A 1 153 ? -5.041 14.656 24.380 1.00 86.50 153 GLY A O 1
ATOM 1255 N N . LYS A 1 154 ? -3.515 13.339 23.391 1.00 88.62 154 LYS A N 1
ATOM 1256 C CA . LYS A 1 154 ? -4.461 12.474 22.673 1.00 88.62 154 LYS A CA 1
ATOM 1257 C C . LYS A 1 154 ? -4.314 10.994 23.071 1.00 88.62 154 LYS A C 1
ATOM 1259 O O . LYS A 1 154 ? -3.209 10.564 23.408 1.00 88.62 154 LYS A O 1
ATOM 1264 N N . PRO A 1 155 ? -5.399 10.197 23.012 1.00 90.69 155 PRO A N 1
ATOM 1265 C CA . PRO A 1 155 ? -5.341 8.752 23.223 1.00 90.69 155 PRO A CA 1
ATOM 1266 C C . PRO A 1 155 ? -4.699 8.057 22.015 1.00 90.69 155 PRO A C 1
ATOM 1268 O O . PRO A 1 155 ? -5.230 8.112 20.907 1.00 90.69 155 PRO A O 1
ATOM 1271 N N . ARG A 1 156 ? -3.568 7.386 22.227 1.00 91.19 156 ARG A N 1
ATOM 1272 C CA . ARG A 1 156 ? -2.776 6.700 21.195 1.00 91.19 156 ARG A CA 1
ATOM 1273 C C . ARG A 1 156 ? -2.534 5.243 21.564 1.00 91.19 156 ARG A C 1
ATOM 1275 O O . ARG A 1 156 ? -2.496 4.900 22.749 1.00 91.19 156 ARG A O 1
ATOM 1282 N N . LEU A 1 157 ? -2.360 4.385 20.561 1.00 92.81 157 LEU A N 1
ATOM 1283 C CA . LEU A 1 157 ? -1.962 2.998 20.799 1.00 92.81 157 LEU A CA 1
ATOM 1284 C C . LEU A 1 157 ? -0.492 2.967 21.229 1.00 92.81 157 LEU A C 1
ATOM 1286 O O . LEU A 1 157 ? 0.382 3.414 20.491 1.00 92.81 157 LEU A O 1
ATOM 1290 N N . THR A 1 158 ? -0.222 2.399 22.400 1.00 91.94 158 THR A N 1
ATOM 1291 C CA . THR A 1 158 ? 1.120 2.352 22.984 1.00 91.94 158 THR A CA 1
ATOM 1292 C C . THR A 1 158 ? 1.490 0.924 23.359 1.00 91.94 158 THR A C 1
ATOM 1294 O O . THR A 1 158 ? 0.727 0.212 24.016 1.00 91.94 158 THR A O 1
ATOM 1297 N N . LEU A 1 159 ? 2.693 0.500 22.977 1.00 92.00 159 LEU A N 1
ATOM 1298 C CA . LEU A 1 159 ? 3.267 -0.779 23.368 1.00 92.00 159 LEU A CA 1
ATOM 1299 C C . LEU A 1 159 ? 3.947 -0.667 24.738 1.00 92.00 159 LEU A C 1
ATOM 1301 O O . LEU A 1 159 ? 4.913 0.075 24.927 1.00 92.00 159 LEU A O 1
ATOM 1305 N N . ARG A 1 160 ? 3.480 -1.441 25.717 1.00 89.81 160 ARG A N 1
ATOM 1306 C CA . ARG A 1 160 ? 4.064 -1.454 27.060 1.00 89.81 160 ARG A CA 1
ATOM 1307 C C . ARG A 1 160 ? 5.347 -2.280 27.101 1.00 89.81 160 ARG A C 1
ATOM 1309 O O . ARG A 1 160 ? 5.301 -3.511 27.151 1.00 89.81 160 ARG A O 1
ATOM 1316 N N . LEU A 1 161 ? 6.494 -1.610 27.217 1.00 88.50 161 LEU A N 1
ATOM 1317 C CA . LEU A 1 161 ? 7.799 -2.263 27.378 1.00 88.50 161 LEU A CA 1
ATOM 1318 C C . LEU A 1 161 ? 8.303 -2.276 28.827 1.00 88.50 161 LEU A C 1
ATOM 1320 O O . LEU A 1 161 ? 9.453 -2.631 29.079 1.00 88.50 161 LEU A O 1
ATOM 1324 N N . LEU A 1 162 ? 7.444 -1.973 29.804 1.00 85.44 162 LEU A N 1
ATOM 1325 C CA . LEU A 1 162 ? 7.770 -1.996 31.232 1.00 85.44 162 LEU A CA 1
ATOM 1326 C C . LEU A 1 162 ? 6.841 -2.913 32.027 1.00 85.44 162 LEU A C 1
ATOM 1328 O O . LEU A 1 162 ? 5.643 -3.027 31.771 1.00 85.44 162 LEU A O 1
ATOM 1332 N N . LYS A 1 163 ? 7.392 -3.565 33.053 1.00 81.75 163 LYS A N 1
ATOM 1333 C CA . LYS A 1 163 ? 6.600 -4.260 34.075 1.00 81.75 163 LYS A CA 1
ATOM 1334 C C . LYS A 1 163 ? 5.967 -3.224 35.013 1.00 81.75 163 LYS A C 1
ATOM 1336 O O . LYS A 1 163 ? 6.730 -2.512 35.665 1.00 81.75 163 LYS A O 1
ATOM 1341 N N . PRO A 1 164 ? 4.630 -3.190 35.186 1.00 73.94 164 PRO A N 1
ATOM 1342 C CA . PRO A 1 164 ? 3.980 -2.207 36.059 1.00 73.94 164 PRO A CA 1
ATOM 1343 C C . PRO A 1 164 ? 4.502 -2.224 37.503 1.00 73.94 164 PRO A C 1
ATOM 1345 O O . PRO A 1 164 ? 4.735 -1.172 38.086 1.00 73.94 164 PRO A O 1
ATOM 1348 N N . SER A 1 165 ? 4.747 -3.415 38.058 1.00 77.06 165 SER A N 1
ATOM 1349 C CA . SER A 1 165 ? 5.148 -3.595 39.460 1.00 77.06 165 SER A CA 1
ATOM 1350 C C . SER A 1 165 ? 6.622 -3.308 39.742 1.00 77.06 165 SER A C 1
ATOM 1352 O O . SER A 1 165 ? 6.961 -2.835 40.818 1.00 77.06 165 SER A O 1
ATOM 1354 N N . THR A 1 166 ? 7.514 -3.615 38.798 1.00 80.06 166 THR A N 1
ATOM 1355 C CA . THR A 1 166 ? 8.972 -3.559 39.028 1.00 80.06 166 THR A CA 1
ATOM 1356 C C . THR A 1 166 ? 9.673 -2.481 38.215 1.00 80.06 166 THR A C 1
ATOM 1358 O O . THR A 1 166 ? 10.876 -2.303 38.378 1.00 80.06 166 THR A O 1
ATOM 1361 N N . ARG A 1 167 ? 8.959 -1.823 37.289 1.00 78.62 167 ARG A N 1
ATOM 1362 C CA . ARG A 1 167 ? 9.505 -0.886 36.293 1.00 78.62 167 ARG A CA 1
ATOM 1363 C C . ARG A 1 167 ? 10.673 -1.456 35.471 1.00 78.62 167 ARG A C 1
ATOM 1365 O O . ARG A 1 167 ? 11.380 -0.716 34.802 1.00 78.62 167 ARG A O 1
ATOM 1372 N N . LYS A 1 168 ? 10.866 -2.781 35.476 1.00 82.75 168 LYS A N 1
ATOM 1373 C CA . LYS A 1 168 ? 11.879 -3.462 34.663 1.00 82.75 168 LYS A CA 1
ATOM 1374 C C . LYS A 1 168 ? 11.408 -3.587 33.218 1.00 82.75 168 LYS A C 1
ATOM 1376 O O . LYS A 1 168 ? 10.233 -3.866 32.971 1.00 82.75 168 LYS A O 1
ATOM 1381 N N . ILE A 1 169 ? 12.353 -3.479 32.289 1.00 81.81 169 ILE A N 1
ATOM 1382 C CA . ILE A 1 169 ? 12.114 -3.632 30.852 1.00 81.81 169 ILE A CA 1
ATOM 1383 C C . ILE A 1 169 ? 11.609 -5.043 30.519 1.00 81.81 169 ILE A C 1
ATOM 1385 O O . ILE A 1 169 ? 12.159 -6.059 30.962 1.00 81.81 169 ILE A O 1
ATOM 1389 N N . ARG A 1 170 ? 10.571 -5.099 29.686 1.00 86.94 170 ARG A N 1
ATOM 1390 C CA . ARG A 1 170 ? 10.016 -6.300 29.055 1.00 86.94 170 ARG A CA 1
ATOM 1391 C C . ARG A 1 170 ? 10.837 -6.681 27.835 1.00 86.94 170 ARG A C 1
ATOM 1393 O O . ARG A 1 170 ? 10.469 -6.411 26.696 1.00 86.94 170 ARG A O 1
ATOM 1400 N N . ARG A 1 171 ? 11.991 -7.296 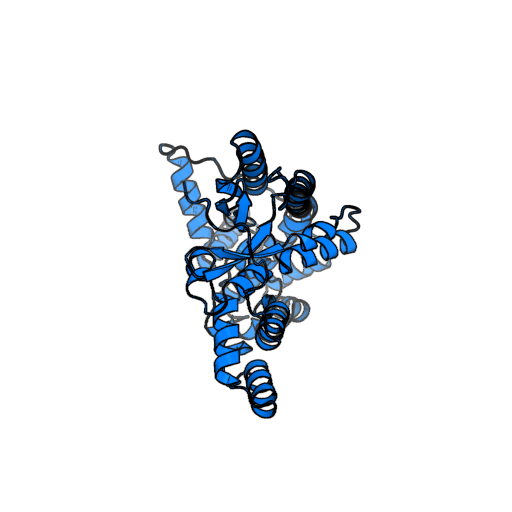28.097 1.00 84.75 171 ARG A N 1
ATOM 1401 C CA . ARG A 1 171 ? 12.900 -7.753 27.037 1.00 84.75 171 ARG A CA 1
ATOM 1402 C C . ARG A 1 171 ? 12.225 -8.745 26.090 1.00 84.75 171 ARG A C 1
ATOM 1404 O O . ARG A 1 171 ? 12.494 -8.681 24.906 1.00 84.75 171 ARG A O 1
ATOM 1411 N N . ASP A 1 172 ? 11.326 -9.580 26.603 1.00 87.00 172 ASP A N 1
ATOM 1412 C CA . ASP A 1 172 ? 10.514 -10.523 25.832 1.00 87.00 172 ASP A CA 1
ATOM 1413 C C . ASP A 1 172 ? 9.663 -9.826 24.758 1.00 87.00 172 ASP A C 1
ATOM 1415 O O . ASP A 1 172 ? 9.740 -10.174 23.586 1.00 87.00 172 ASP A O 1
ATOM 1419 N N . VAL A 1 173 ? 8.924 -8.781 25.138 1.00 89.88 173 VAL A N 1
ATOM 1420 C CA . VAL A 1 173 ? 8.049 -8.022 24.224 1.00 89.88 173 VAL A CA 1
ATOM 1421 C C . VAL A 1 173 ? 8.862 -7.233 23.201 1.00 89.88 173 VAL A C 1
ATOM 1423 O O . VAL A 1 173 ? 8.517 -7.176 22.021 1.00 89.88 173 VAL A O 1
ATOM 1426 N N . PHE A 1 174 ? 9.974 -6.649 23.648 1.00 87.00 174 PHE A N 1
ATOM 1427 C CA . PHE A 1 174 ? 10.888 -5.940 22.762 1.00 87.00 174 PHE A CA 1
ATOM 1428 C C . PHE A 1 174 ? 11.548 -6.882 21.744 1.00 87.00 174 PHE A C 1
ATOM 1430 O O . PHE A 1 174 ? 11.632 -6.548 20.566 1.00 87.00 174 PHE A O 1
ATOM 1437 N N . SER A 1 175 ? 11.990 -8.067 22.171 1.00 88.12 175 SER A N 1
ATOM 1438 C CA . SER A 1 175 ? 12.553 -9.076 21.271 1.00 88.12 175 SER A CA 1
ATOM 1439 C C . SER A 1 175 ? 11.543 -9.526 20.218 1.00 88.12 175 SER A C 1
ATOM 1441 O O . SER A 1 175 ? 11.916 -9.623 19.053 1.00 88.12 175 SER A O 1
ATOM 1443 N N . GLU A 1 176 ? 10.276 -9.720 20.592 1.00 91.50 176 GLU A N 1
ATOM 1444 C CA . GLU A 1 176 ? 9.214 -10.062 19.635 1.00 91.50 176 GLU A CA 1
ATOM 1445 C C . GLU A 1 176 ? 8.949 -8.925 18.637 1.00 91.50 176 GLU A C 1
ATOM 1447 O O . GLU A 1 176 ? 8.778 -9.148 17.442 1.00 91.50 176 GLU A O 1
ATOM 1452 N N . THR A 1 177 ? 9.005 -7.678 19.107 1.00 88.38 177 THR A N 1
ATOM 1453 C CA . THR A 1 177 ? 8.891 -6.493 18.247 1.00 88.38 177 THR A CA 1
ATOM 1454 C C . THR A 1 177 ? 10.005 -6.450 17.198 1.00 88.38 177 THR A C 1
ATOM 1456 O O . THR A 1 177 ? 9.744 -6.247 16.014 1.00 88.38 177 THR A O 1
ATOM 1459 N N . LEU A 1 178 ? 11.255 -6.690 17.605 1.00 86.44 178 LEU A N 1
ATOM 1460 C CA . LEU A 1 178 ? 12.374 -6.788 16.666 1.00 86.44 178 LEU A CA 1
ATOM 1461 C C . LEU A 1 178 ? 12.231 -7.986 15.724 1.00 86.44 178 LEU A C 1
ATOM 1463 O O . LEU A 1 178 ? 12.593 -7.890 14.553 1.00 86.44 178 LEU A O 1
ATOM 1467 N N . HIS A 1 179 ? 11.705 -9.106 16.220 1.00 90.75 179 HIS A N 1
ATOM 1468 C CA . HIS A 1 179 ? 11.438 -10.292 15.413 1.00 90.75 179 HIS A CA 1
ATOM 1469 C C . HIS A 1 179 ? 10.438 -10.000 14.289 1.00 90.75 179 HIS A C 1
ATOM 1471 O O . HIS A 1 179 ? 10.739 -10.294 13.138 1.00 90.75 179 HIS A O 1
ATOM 1477 N N . LEU A 1 180 ? 9.331 -9.305 14.566 1.00 91.75 180 LEU A N 1
ATOM 1478 C CA . LEU A 1 180 ? 8.373 -8.857 13.541 1.00 91.75 180 LEU A CA 1
ATOM 1479 C C . LEU A 1 180 ? 9.027 -8.009 12.442 1.00 91.75 180 LEU A C 1
ATOM 1481 O O . LEU A 1 180 ? 8.785 -8.223 11.254 1.00 91.75 180 LEU A O 1
ATOM 1485 N N . LEU A 1 181 ? 9.898 -7.071 12.823 1.00 87.50 181 LEU A N 1
ATOM 1486 C CA . LEU A 1 181 ? 10.631 -6.245 11.859 1.00 87.50 181 LEU A CA 1
ATOM 1487 C C . LEU A 1 181 ? 11.595 -7.083 11.006 1.00 87.50 181 LEU A C 1
ATOM 1489 O O . LEU A 1 181 ? 11.734 -6.840 9.806 1.00 87.50 181 LEU A O 1
ATOM 1493 N N . ARG A 1 182 ? 12.235 -8.096 11.602 1.00 87.50 182 ARG A N 1
ATOM 1494 C CA . ARG A 1 182 ? 13.087 -9.050 10.877 1.00 87.50 182 ARG A CA 1
ATOM 1495 C C . ARG A 1 182 ? 12.279 -9.935 9.931 1.00 87.50 182 ARG A C 1
ATOM 1497 O O . ARG A 1 182 ? 12.732 -10.140 8.810 1.00 87.50 182 ARG A O 1
ATOM 1504 N N . LEU A 1 183 ? 11.098 -10.409 10.338 1.00 91.62 183 LEU A N 1
ATOM 1505 C CA . LEU A 1 183 ? 10.190 -11.170 9.473 1.00 91.62 183 LEU A CA 1
ATOM 1506 C C . LEU A 1 183 ? 9.798 -10.348 8.252 1.00 91.62 183 LEU A C 1
ATOM 1508 O O . LEU A 1 183 ? 9.932 -10.821 7.129 1.00 91.62 183 LEU A O 1
ATOM 1512 N N . ARG A 1 184 ? 9.404 -9.089 8.462 1.00 89.12 184 ARG A N 1
ATOM 1513 C CA . ARG A 1 184 ? 9.086 -8.166 7.369 1.00 89.12 184 ARG A CA 1
ATOM 1514 C C . ARG A 1 184 ? 10.258 -7.966 6.418 1.00 89.12 184 ARG A C 1
ATOM 1516 O O . ARG A 1 184 ? 10.078 -8.030 5.206 1.00 89.12 184 ARG A O 1
ATOM 1523 N N . TYR A 1 185 ? 11.457 -7.746 6.954 1.00 85.94 185 TYR A N 1
ATOM 1524 C CA . TYR A 1 185 ? 12.663 -7.648 6.136 1.00 85.94 185 TYR A CA 1
ATOM 1525 C C . TYR A 1 185 ? 12.905 -8.938 5.335 1.00 85.94 185 TYR A C 1
ATOM 1527 O O . TYR A 1 185 ? 13.166 -8.876 4.136 1.00 85.94 185 TYR A O 1
ATOM 1535 N N . SER A 1 186 ? 12.774 -10.102 5.976 1.00 88.38 186 SER A N 1
ATOM 1536 C CA . SER A 1 186 ? 12.990 -11.395 5.326 1.00 88.38 186 SER A CA 1
ATOM 1537 C C . SER A 1 186 ? 11.976 -11.660 4.215 1.00 88.38 186 SER A C 1
ATOM 1539 O O . SER A 1 186 ? 12.349 -12.146 3.149 1.00 88.38 186 SER A O 1
ATOM 1541 N N . LEU A 1 187 ? 10.711 -11.302 4.439 1.00 90.94 187 LEU A N 1
ATOM 1542 C CA . LEU A 1 187 ? 9.642 -11.398 3.452 1.00 90.94 187 LEU A CA 1
ATOM 1543 C C . LEU A 1 187 ? 9.934 -10.511 2.239 1.00 90.94 187 LEU A C 1
ATOM 1545 O O . LEU A 1 187 ? 9.841 -10.963 1.099 1.00 90.94 187 LEU A O 1
ATOM 1549 N N . ALA A 1 188 ? 10.371 -9.275 2.489 1.00 88.31 188 ALA A N 1
ATOM 1550 C CA . ALA A 1 188 ? 10.747 -8.355 1.431 1.00 88.31 188 ALA A CA 1
ATOM 1551 C C . ALA A 1 188 ? 11.885 -8.914 0.569 1.00 88.31 188 ALA A C 1
ATOM 1553 O O . ALA A 1 188 ? 11.763 -8.952 -0.650 1.00 88.31 188 ALA A O 1
ATOM 1554 N N . GLU A 1 189 ? 12.954 -9.417 1.185 1.00 85.81 189 GLU A N 1
ATOM 1555 C CA . GLU A 1 189 ? 14.100 -9.991 0.471 1.00 85.81 189 GLU A CA 1
ATOM 1556 C C . GLU A 1 189 ? 13.729 -11.254 -0.325 1.00 85.81 189 GLU A C 1
ATOM 1558 O O . GLU A 1 189 ? 14.112 -11.404 -1.487 1.00 85.81 189 GLU A O 1
ATOM 1563 N N . LYS A 1 190 ? 12.969 -12.169 0.287 1.00 90.81 190 LYS A N 1
ATOM 1564 C CA . LYS A 1 190 ? 12.653 -13.479 -0.303 1.00 90.81 190 LYS A CA 1
ATOM 1565 C C . LYS A 1 190 ? 11.532 -13.427 -1.337 1.00 90.81 190 LYS A C 1
ATOM 1567 O O . LYS A 1 190 ? 11.524 -14.263 -2.239 1.00 90.81 190 LYS A O 1
ATOM 1572 N N . ILE A 1 191 ? 10.588 -12.495 -1.196 1.00 92.38 191 ILE A N 1
ATOM 1573 C CA . ILE A 1 191 ? 9.355 -12.449 -1.991 1.00 92.38 191 ILE A CA 1
ATOM 1574 C C . ILE A 1 191 ? 9.264 -11.139 -2.769 1.00 92.38 191 ILE A C 1
ATOM 1576 O O . ILE A 1 191 ? 9.309 -11.154 -3.999 1.00 92.38 191 ILE A O 1
ATOM 1580 N N . TYR A 1 192 ? 9.152 -10.004 -2.077 1.00 90.06 192 TYR A N 1
ATOM 1581 C CA . TYR A 1 192 ? 8.790 -8.734 -2.719 1.00 90.06 192 TYR A CA 1
ATOM 1582 C C . TYR A 1 192 ? 9.872 -8.199 -3.663 1.00 90.06 192 TYR A C 1
ATOM 1584 O O . TYR A 1 192 ? 9.546 -7.607 -4.692 1.00 90.06 192 TYR A O 1
ATOM 1592 N N . TYR A 1 193 ? 11.141 -8.465 -3.350 1.00 89.19 193 TYR A N 1
ATOM 1593 C CA . TYR A 1 193 ? 12.311 -8.123 -4.161 1.00 89.19 193 TYR A CA 1
ATOM 1594 C C . TYR A 1 193 ? 12.927 -9.340 -4.859 1.00 89.19 193 TYR A C 1
ATOM 1596 O O . TYR A 1 193 ? 14.024 -9.263 -5.417 1.00 89.19 193 TYR A O 1
ATOM 1604 N N . HIS A 1 194 ? 12.217 -10.472 -4.894 1.00 92.06 194 HIS A N 1
ATOM 1605 C CA . HIS A 1 194 ? 12.672 -11.627 -5.652 1.00 92.06 194 HIS A CA 1
ATOM 1606 C C . HIS A 1 194 ? 12.818 -11.253 -7.134 1.00 92.06 194 HIS A C 1
ATOM 1608 O O . HIS A 1 194 ? 11.874 -10.782 -7.768 1.00 92.06 194 HIS A O 1
ATOM 1614 N N . HIS A 1 195 ? 13.988 -11.514 -7.718 1.00 91.25 195 HIS A N 1
ATOM 1615 C CA . HIS A 1 195 ? 14.344 -11.098 -9.081 1.00 91.25 195 HIS A CA 1
ATOM 1616 C C . HIS A 1 195 ? 13.289 -11.455 -10.149 1.00 91.25 195 HIS A C 1
ATOM 1618 O O . HIS A 1 195 ? 13.023 -10.658 -11.046 1.00 91.25 195 HIS A O 1
ATOM 1624 N N . ALA A 1 196 ? 12.649 -12.627 -10.049 1.00 95.00 196 ALA A N 1
ATOM 1625 C CA . ALA A 1 196 ? 11.585 -13.021 -10.976 1.00 95.00 196 ALA A CA 1
ATOM 1626 C C . ALA A 1 196 ? 10.296 -12.194 -10.803 1.00 95.00 196 ALA A C 1
ATOM 1628 O O . ALA A 1 196 ? 9.648 -11.884 -11.800 1.00 95.00 196 ALA A O 1
ATOM 1629 N N . LYS A 1 197 ? 9.939 -11.814 -9.566 1.00 95.06 197 LYS A N 1
ATOM 1630 C CA . LYS A 1 197 ? 8.808 -10.915 -9.294 1.00 95.06 197 LYS A CA 1
ATOM 1631 C C . LYS A 1 197 ? 9.131 -9.529 -9.829 1.00 95.06 197 LYS A C 1
ATOM 1633 O O . LYS A 1 197 ? 8.340 -8.989 -10.582 1.00 95.06 197 LYS A O 1
ATOM 1638 N N . VAL A 1 198 ? 10.316 -8.998 -9.520 1.00 94.38 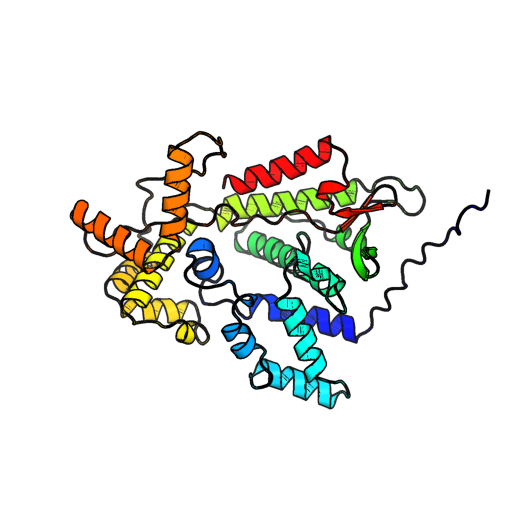198 VAL A N 1
ATOM 1639 C CA . VAL A 1 198 ? 10.769 -7.679 -9.997 1.00 94.38 198 VAL A CA 1
ATOM 1640 C C . VAL A 1 198 ? 10.757 -7.595 -11.527 1.00 94.38 198 VAL A C 1
ATOM 1642 O O . VAL A 1 198 ? 10.294 -6.607 -12.091 1.00 94.38 198 VAL A O 1
ATOM 1645 N N . SER A 1 199 ? 11.211 -8.646 -12.214 1.00 96.56 199 SER A N 1
ATOM 1646 C CA . SER A 1 199 ? 11.126 -8.724 -13.675 1.00 96.56 199 SER A CA 1
ATOM 1647 C C . SER A 1 199 ? 9.674 -8.687 -14.169 1.00 96.56 199 SER A C 1
ATOM 1649 O O . SER A 1 199 ? 9.351 -7.909 -15.065 1.00 96.56 199 SER A O 1
ATOM 1651 N N . ALA A 1 200 ? 8.779 -9.458 -13.543 1.00 97.62 200 ALA A N 1
ATOM 1652 C CA . ALA A 1 200 ? 7.359 -9.445 -13.885 1.00 97.62 200 ALA A CA 1
ATOM 1653 C C . ALA A 1 200 ? 6.696 -8.081 -13.611 1.00 97.62 200 ALA A C 1
ATOM 1655 O O . ALA A 1 200 ? 5.960 -7.589 -14.466 1.00 97.62 200 ALA A O 1
ATOM 1656 N N . SER A 1 201 ? 7.015 -7.431 -12.486 1.00 97.31 201 SER A N 1
ATOM 1657 C CA . SER A 1 201 ? 6.594 -6.059 -12.182 1.00 97.31 201 SER A CA 1
ATOM 1658 C C . SER A 1 201 ? 7.017 -5.099 -13.288 1.00 97.31 201 SER A C 1
ATOM 1660 O O . SER A 1 201 ? 6.189 -4.373 -13.824 1.00 97.31 201 SER A O 1
ATOM 1662 N N . ALA A 1 202 ? 8.296 -5.118 -13.677 1.00 97.62 202 ALA A N 1
ATOM 1663 C CA . ALA A 1 202 ? 8.830 -4.242 -14.718 1.00 97.62 202 ALA A CA 1
ATOM 1664 C C . ALA A 1 202 ? 8.115 -4.428 -16.066 1.00 97.62 202 ALA A C 1
ATOM 1666 O O . ALA A 1 202 ? 7.808 -3.455 -16.755 1.00 97.62 202 ALA A O 1
ATOM 1667 N N . MET A 1 203 ? 7.819 -5.682 -16.416 1.00 98.56 203 MET A N 1
ATOM 1668 C CA . MET A 1 203 ? 7.040 -6.036 -17.598 1.00 98.56 203 MET A CA 1
ATOM 1669 C C . MET A 1 203 ? 5.624 -5.445 -17.526 1.00 98.56 203 MET A C 1
ATOM 1671 O O . MET A 1 203 ? 5.233 -4.700 -18.423 1.00 98.56 203 MET A O 1
ATOM 1675 N N . ILE A 1 204 ? 4.879 -5.697 -16.445 1.00 98.25 204 ILE A N 1
ATOM 1676 C CA . ILE A 1 204 ? 3.522 -5.158 -16.259 1.00 98.25 204 ILE A CA 1
ATOM 1677 C C . ILE A 1 204 ? 3.516 -3.624 -16.277 1.00 98.25 204 ILE A C 1
ATOM 1679 O O . ILE A 1 204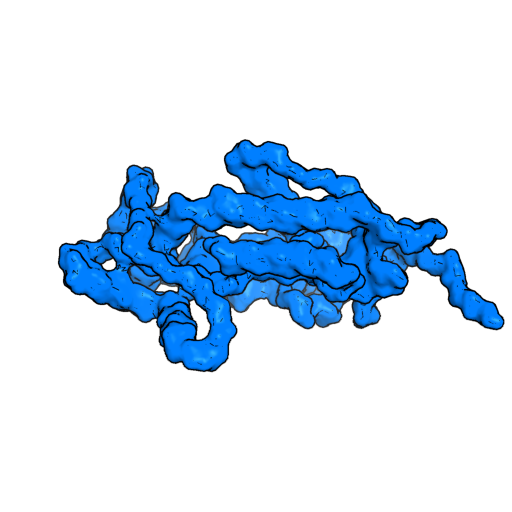 ? 2.703 -3.023 -16.978 1.00 98.25 204 ILE A O 1
ATOM 1683 N N . ILE A 1 205 ? 4.460 -2.984 -15.586 1.00 98.00 205 ILE A N 1
ATOM 1684 C CA . ILE A 1 205 ? 4.606 -1.525 -15.562 1.00 98.00 205 ILE A CA 1
ATOM 1685 C C . ILE A 1 205 ? 4.793 -0.975 -16.981 1.00 98.00 205 ILE A C 1
ATOM 1687 O O . ILE A 1 205 ? 4.106 -0.026 -17.356 1.00 98.00 205 ILE A O 1
ATOM 1691 N N . SER A 1 206 ? 5.688 -1.558 -17.787 1.00 98.25 206 SER A N 1
ATOM 1692 C CA . SER A 1 206 ? 5.922 -1.105 -19.169 1.00 98.25 206 SER A CA 1
ATOM 1693 C C . SER A 1 206 ? 4.704 -1.353 -20.069 1.00 98.25 206 SER A C 1
ATOM 1695 O O . SER A 1 206 ? 4.322 -0.474 -20.845 1.00 98.25 206 SER A O 1
ATOM 1697 N N . ALA A 1 207 ? 4.014 -2.488 -19.910 1.00 98.31 207 ALA A N 1
ATOM 1698 C CA . ALA A 1 207 ? 2.780 -2.774 -20.642 1.00 98.31 207 ALA A CA 1
ATOM 1699 C C . ALA A 1 207 ? 1.681 -1.738 -20.345 1.00 98.31 207 ALA A C 1
ATOM 1701 O O . ALA A 1 207 ? 1.090 -1.185 -21.275 1.00 98.31 207 ALA A O 1
ATOM 1702 N N . VAL A 1 208 ? 1.448 -1.420 -19.066 1.00 97.75 208 VAL A N 1
ATOM 1703 C CA . VAL A 1 208 ? 0.478 -0.392 -18.652 1.00 97.75 208 VAL A CA 1
ATOM 1704 C C . VAL A 1 208 ? 0.910 0.996 -19.121 1.00 97.75 208 VAL A C 1
ATOM 1706 O O . VAL A 1 208 ? 0.084 1.742 -19.640 1.00 97.75 208 VAL A O 1
ATOM 1709 N N . THR A 1 209 ? 2.201 1.329 -19.019 1.00 97.19 209 THR A N 1
ATOM 1710 C CA . THR A 1 209 ? 2.762 2.594 -19.531 1.00 97.19 209 THR A CA 1
ATOM 1711 C C . THR A 1 209 ? 2.435 2.762 -21.018 1.00 97.19 209 THR A C 1
ATOM 1713 O O . THR A 1 209 ? 1.897 3.792 -21.418 1.00 97.19 209 THR A O 1
ATOM 1716 N N . SER A 1 210 ? 2.685 1.732 -21.833 1.00 97.62 210 SER A N 1
ATOM 1717 C CA . SER A 1 210 ? 2.370 1.749 -23.266 1.00 97.62 210 SER A CA 1
ATOM 1718 C C . SER A 1 210 ? 0.870 1.904 -23.535 1.00 97.62 210 SER A C 1
ATOM 1720 O O . SER A 1 210 ? 0.467 2.716 -24.368 1.00 97.62 210 SER A O 1
ATOM 1722 N N . ALA A 1 211 ? 0.021 1.180 -22.800 1.00 97.06 211 ALA A N 1
ATOM 1723 C CA . ALA A 1 211 ? -1.427 1.278 -22.953 1.00 97.06 211 ALA A CA 1
ATOM 1724 C C . ALA A 1 211 ? -1.980 2.671 -22.589 1.00 97.06 211 ALA A C 1
ATOM 1726 O O . ALA A 1 211 ? -2.915 3.136 -23.243 1.00 97.06 211 ALA A O 1
ATOM 1727 N N . ILE A 1 212 ? -1.399 3.352 -21.594 1.00 95.94 212 ILE A N 1
ATOM 1728 C CA . ILE A 1 212 ? -1.746 4.739 -21.239 1.00 95.94 212 ILE A CA 1
ATOM 1729 C C . ILE A 1 212 ? -1.323 5.701 -22.355 1.00 95.94 212 ILE A C 1
ATOM 1731 O O . ILE A 1 212 ? -2.141 6.496 -22.820 1.00 95.94 212 ILE A O 1
ATOM 1735 N N . GLU A 1 213 ? -0.074 5.614 -22.824 1.00 95.25 213 GLU A N 1
ATOM 1736 C CA . GLU A 1 213 ? 0.458 6.481 -23.890 1.00 95.25 213 GLU A CA 1
ATOM 1737 C C . GLU A 1 213 ? -0.338 6.337 -25.196 1.00 95.25 213 GLU A C 1
ATOM 1739 O O . GLU A 1 213 ? -0.653 7.325 -25.864 1.00 95.25 213 GLU A O 1
ATOM 1744 N N . ASN A 1 214 ? -0.756 5.110 -25.514 1.00 94.69 214 ASN A N 1
ATOM 1745 C CA . ASN A 1 214 ? -1.586 4.807 -26.679 1.00 94.69 214 ASN A CA 1
ATOM 1746 C C . ASN A 1 214 ? -3.092 5.025 -26.435 1.00 94.69 214 ASN A C 1
ATOM 1748 O O . ASN A 1 214 ? -3.895 4.748 -27.326 1.00 94.69 214 ASN A O 1
ATOM 1752 N N . LYS A 1 215 ? -3.487 5.548 -25.263 1.00 94.88 215 LYS A N 1
ATOM 1753 C CA . LYS A 1 215 ? -4.878 5.869 -24.880 1.00 94.88 215 LYS A CA 1
ATOM 1754 C C . LYS A 1 215 ? -5.838 4.673 -24.938 1.00 94.88 215 LYS A C 1
ATOM 1756 O O . LYS A 1 215 ? -7.023 4.837 -25.217 1.00 94.88 215 LYS A O 1
ATOM 1761 N N . ILE A 1 216 ? -5.324 3.474 -24.686 1.00 94.44 216 ILE A N 1
ATOM 1762 C CA . ILE A 1 216 ? -6.101 2.227 -24.641 1.00 94.44 216 ILE A CA 1
ATOM 1763 C C . ILE A 1 216 ? -6.759 2.055 -23.274 1.00 94.44 216 ILE A C 1
ATOM 1765 O O . ILE A 1 216 ? -7.868 1.533 -23.190 1.00 94.44 216 ILE A O 1
ATOM 1769 N N . ILE A 1 217 ? -6.073 2.497 -22.219 1.00 93.38 217 ILE A N 1
ATOM 1770 C CA . ILE A 1 217 ? -6.556 2.455 -20.841 1.00 93.38 217 ILE A CA 1
ATOM 1771 C C . ILE A 1 217 ? -6.497 3.864 -20.267 1.00 93.38 217 ILE A C 1
ATOM 1773 O O . ILE A 1 217 ? -5.502 4.576 -20.418 1.00 93.38 217 ILE A O 1
ATOM 1777 N N . SER A 1 218 ? -7.561 4.253 -19.578 1.00 87.75 218 SER A N 1
ATOM 1778 C CA . SER A 1 218 ? -7.599 5.426 -18.721 1.00 87.75 218 SER A CA 1
ATOM 1779 C C . SER A 1 218 ? -7.532 5.020 -17.251 1.00 87.75 218 SER A C 1
ATOM 1781 O O . SER A 1 218 ? -7.863 3.905 -16.855 1.00 87.75 218 SER A O 1
ATOM 1783 N N . LYS A 1 219 ? -7.154 5.972 -16.399 1.00 82.06 219 LYS A N 1
ATOM 1784 C CA . LYS A 1 219 ? -7.146 5.789 -14.944 1.00 82.06 219 LYS A CA 1
ATOM 1785 C C . LYS A 1 219 ? -8.516 5.374 -14.381 1.00 82.06 219 LYS A C 1
ATOM 1787 O O . LYS A 1 219 ? -8.563 4.661 -13.388 1.00 82.06 219 LYS A O 1
ATOM 1792 N N . HIS A 1 220 ? -9.611 5.829 -14.993 1.00 84.12 220 HIS A N 1
ATOM 1793 C CA . HIS A 1 220 ? -10.964 5.497 -14.543 1.00 84.12 220 HIS A CA 1
ATOM 1794 C C . HIS A 1 220 ? -11.337 4.042 -14.829 1.00 84.12 220 HIS A C 1
ATOM 1796 O O . HIS A 1 220 ? -12.038 3.445 -14.017 1.00 84.12 220 HIS A O 1
ATOM 1802 N N . ASP A 1 221 ? -10.824 3.466 -15.920 1.00 86.69 221 ASP A N 1
ATOM 1803 C CA . ASP A 1 221 ? -11.085 2.067 -16.277 1.00 86.69 221 ASP A CA 1
ATOM 1804 C C . ASP A 1 221 ? -10.518 1.103 -15.227 1.00 86.69 221 ASP A C 1
ATOM 1806 O O . ASP A 1 221 ? -11.070 0.034 -15.005 1.00 86.69 221 ASP A O 1
ATOM 1810 N N . LEU A 1 222 ? -9.443 1.500 -14.537 1.00 91.31 222 LEU A N 1
ATOM 1811 C CA . LEU A 1 222 ? -8.789 0.682 -13.514 1.00 91.31 222 LEU A CA 1
ATOM 1812 C C . LEU A 1 222 ? -9.567 0.585 -12.196 1.00 91.31 222 LEU A C 1
ATOM 1814 O O . LEU A 1 222 ? -9.221 -0.242 -11.362 1.00 91.31 222 LEU A O 1
ATOM 1818 N N . LEU A 1 223 ? -10.584 1.426 -11.978 1.00 90.25 223 LEU A N 1
ATOM 1819 C CA . LEU A 1 223 ? -11.340 1.438 -10.717 1.00 90.25 223 LEU A CA 1
ATOM 1820 C C . LEU A 1 223 ? -12.421 0.353 -10.654 1.00 90.25 223 LEU A C 1
ATOM 1822 O O . LEU A 1 223 ? -12.979 0.110 -9.588 1.00 90.25 223 LEU A O 1
ATOM 1826 N N . THR A 1 224 ? -12.750 -0.266 -11.788 1.00 89.38 224 THR A N 1
ATOM 1827 C CA . THR A 1 224 ? -13.890 -1.184 -11.922 1.00 89.38 224 THR A CA 1
ATOM 1828 C C . THR A 1 224 ? -13.496 -2.579 -12.396 1.00 89.38 224 THR A C 1
ATOM 1830 O O . THR A 1 224 ? -14.374 -3.391 -12.687 1.00 89.38 224 THR A O 1
ATOM 1833 N N . ILE A 1 225 ? -12.196 -2.860 -12.488 1.00 94.12 225 ILE A N 1
ATOM 1834 C CA . ILE A 1 225 ? -11.655 -4.105 -13.039 1.00 94.12 225 ILE A CA 1
ATOM 1835 C C . ILE A 1 225 ? -10.631 -4.726 -12.084 1.00 94.12 225 ILE A C 1
ATOM 1837 O O . ILE A 1 225 ? -10.058 -4.019 -11.256 1.00 94.12 225 ILE A O 1
ATOM 1841 N N . GLY A 1 226 ? -10.390 -6.030 -12.219 1.00 95.69 226 GLY A N 1
ATOM 1842 C CA . GLY A 1 226 ? -9.323 -6.745 -11.525 1.00 95.69 226 GLY A CA 1
ATOM 1843 C C . GLY A 1 226 ? -8.079 -6.956 -12.393 1.00 95.69 226 GLY A C 1
ATOM 1844 O O . GLY A 1 226 ? -7.937 -6.405 -13.491 1.00 95.69 226 GLY A O 1
ATOM 1845 N N . ASP A 1 227 ? -7.161 -7.774 -11.876 1.00 97.12 227 ASP A N 1
ATOM 1846 C CA . ASP A 1 227 ? -5.882 -8.095 -12.520 1.00 97.12 227 ASP A CA 1
ATOM 1847 C C . ASP A 1 227 ? -6.073 -8.803 -13.870 1.00 97.12 227 ASP A C 1
ATOM 1849 O O . ASP A 1 227 ? -5.460 -8.412 -14.867 1.00 97.12 227 ASP A O 1
ATOM 1853 N N . ASP A 1 228 ? -6.959 -9.801 -13.935 1.00 96.69 228 ASP A N 1
ATOM 1854 C CA . ASP A 1 228 ? -7.201 -10.597 -15.147 1.00 96.69 228 ASP A CA 1
ATOM 1855 C C . ASP A 1 228 ? -7.814 -9.757 -16.280 1.00 96.69 228 ASP A C 1
ATOM 1857 O O . ASP A 1 228 ? -7.430 -9.868 -17.456 1.00 96.69 228 ASP A O 1
ATOM 1861 N N . GLU A 1 229 ? -8.749 -8.866 -15.942 1.00 97.00 229 GLU A N 1
ATOM 1862 C CA . GLU A 1 229 ? -9.318 -7.923 -16.898 1.00 97.00 229 GLU A CA 1
ATOM 1863 C C . GLU A 1 229 ? -8.273 -6.916 -17.386 1.00 97.00 229 GLU A C 1
ATOM 1865 O O . GLU A 1 229 ? -8.236 -6.621 -18.585 1.00 97.00 229 GLU A O 1
ATOM 1870 N N . LEU A 1 230 ? -7.389 -6.422 -16.507 1.00 97.56 230 LEU A N 1
ATOM 1871 C CA . LEU A 1 230 ? -6.293 -5.547 -16.920 1.00 97.56 230 LEU A CA 1
ATOM 1872 C C . LEU A 1 230 ? -5.380 -6.255 -17.927 1.00 97.56 230 LEU A C 1
ATOM 1874 O O . LEU A 1 230 ? -5.111 -5.697 -18.992 1.00 97.56 230 LEU A O 1
ATOM 1878 N N . LEU A 1 231 ? -4.950 -7.492 -17.657 1.00 97.69 231 LEU A N 1
ATOM 1879 C CA . LEU A 1 231 ? -4.133 -8.267 -18.602 1.00 97.69 231 LEU A CA 1
ATOM 1880 C C . LEU A 1 231 ? -4.827 -8.420 -19.963 1.00 97.69 231 LEU A C 1
ATOM 1882 O O . LEU A 1 231 ? -4.198 -8.275 -21.016 1.00 97.69 231 LEU A O 1
ATOM 1886 N N . SER A 1 232 ? -6.141 -8.641 -19.950 1.00 96.56 232 SER A N 1
ATOM 1887 C CA . SER A 1 232 ? -6.957 -8.737 -21.162 1.00 96.56 232 SER A CA 1
ATOM 1888 C C . SER A 1 232 ? -7.034 -7.411 -21.931 1.00 96.56 232 SER A C 1
ATOM 1890 O O . SER A 1 232 ? -6.956 -7.402 -23.162 1.00 96.56 232 SER A O 1
ATOM 1892 N N . LEU A 1 233 ? -7.145 -6.274 -21.236 1.00 96.50 233 LEU A N 1
ATOM 1893 C CA . LEU A 1 233 ? -7.126 -4.942 -21.852 1.00 96.50 233 LEU A CA 1
ATOM 1894 C C . LEU A 1 233 ? -5.760 -4.605 -22.452 1.00 96.50 233 LEU A C 1
ATOM 1896 O O . LEU A 1 233 ? -5.699 -4.083 -23.566 1.00 96.50 233 LEU A O 1
ATOM 1900 N N . LEU A 1 234 ? -4.672 -4.954 -21.764 1.00 97.69 234 LEU A N 1
ATOM 1901 C CA . LEU A 1 234 ? -3.305 -4.730 -22.238 1.00 97.69 234 LEU A CA 1
ATOM 1902 C C . LEU A 1 234 ? -3.019 -5.454 -23.559 1.00 97.69 234 LEU A C 1
ATOM 1904 O O . LEU A 1 234 ? -2.252 -4.950 -24.377 1.00 97.69 234 LEU A O 1
ATOM 1908 N N . LYS A 1 235 ? -3.684 -6.584 -23.832 1.00 97.69 235 LYS A N 1
ATOM 1909 C CA . LYS A 1 235 ? -3.575 -7.294 -25.118 1.00 97.69 235 LYS A CA 1
ATOM 1910 C C . LYS A 1 235 ? -4.150 -6.525 -26.316 1.00 97.69 235 LYS A C 1
ATOM 1912 O O . LYS A 1 235 ? -3.862 -6.905 -27.450 1.00 97.69 235 LYS A O 1
ATOM 1917 N N . LYS A 1 236 ? -4.925 -5.453 -26.101 1.00 97.19 236 LYS A N 1
ATOM 1918 C CA . LYS A 1 236 ? -5.373 -4.542 -27.174 1.00 97.19 236 LYS A CA 1
ATOM 1919 C C . LYS A 1 236 ? -4.255 -3.607 -27.649 1.00 97.19 236 LYS A C 1
ATOM 1921 O O . LYS A 1 236 ? -4.345 -3.069 -28.750 1.00 97.19 236 LYS A O 1
ATOM 1926 N N . ASP A 1 237 ? -3.212 -3.424 -26.840 1.00 97.50 237 ASP A N 1
ATOM 1927 C CA . ASP A 1 237 ? -1.999 -2.696 -27.208 1.00 97.50 237 ASP A CA 1
ATOM 1928 C C . ASP A 1 237 ? -0.987 -3.631 -27.874 1.00 97.50 237 ASP A C 1
ATOM 1930 O O . ASP A 1 237 ? -0.799 -4.758 -27.427 1.00 97.50 237 ASP A O 1
ATOM 1934 N N . LYS A 1 238 ? -0.271 -3.181 -28.911 1.00 97.44 238 LYS A N 1
ATOM 1935 C CA . LYS A 1 238 ? 0.719 -4.042 -29.587 1.00 97.44 238 LYS A CA 1
ATOM 1936 C C . LYS A 1 238 ? 1.887 -4.408 -28.661 1.00 97.44 238 LYS A C 1
ATOM 1938 O O . LYS A 1 238 ? 2.329 -5.556 -28.665 1.00 97.44 238 LYS A O 1
ATOM 1943 N N . ILE A 1 239 ? 2.388 -3.440 -27.891 1.00 98.12 239 ILE A N 1
ATOM 1944 C CA . ILE A 1 239 ? 3.489 -3.647 -26.938 1.00 98.12 239 ILE A CA 1
ATOM 1945 C C . ILE A 1 239 ? 2.968 -4.403 -25.713 1.00 98.12 239 ILE A C 1
ATOM 1947 O O . ILE A 1 239 ? 3.568 -5.401 -25.318 1.00 98.12 239 ILE A O 1
ATOM 1951 N N . GLY A 1 240 ? 1.820 -3.987 -25.169 1.00 98.06 240 GLY A N 1
ATOM 1952 C CA . GLY A 1 240 ? 1.145 -4.678 -24.072 1.00 98.06 240 GLY A CA 1
ATOM 1953 C C . GLY A 1 240 ? 0.880 -6.152 -24.385 1.00 98.06 240 GLY A C 1
ATOM 1954 O O . GLY A 1 240 ? 1.253 -7.012 -23.596 1.00 98.06 240 GLY A O 1
ATOM 1955 N N . SER A 1 241 ? 0.356 -6.472 -25.571 1.00 98.44 241 SER A N 1
ATOM 1956 C CA . SER A 1 241 ? 0.139 -7.851 -26.030 1.00 98.44 241 SER A CA 1
ATOM 1957 C C . SER A 1 241 ? 1.429 -8.668 -26.057 1.00 98.44 241 SER A C 1
ATOM 1959 O O . SER A 1 241 ? 1.464 -9.776 -25.526 1.00 98.44 241 SER A O 1
ATOM 1961 N N . PHE A 1 242 ? 2.512 -8.117 -26.618 1.00 98.56 242 PHE A N 1
ATOM 1962 C CA . PHE A 1 242 ? 3.814 -8.788 -26.640 1.00 98.56 242 PHE A CA 1
ATOM 1963 C C . PHE A 1 242 ? 4.307 -9.120 -25.225 1.00 98.56 242 PHE A C 1
ATOM 1965 O O . PHE A 1 242 ? 4.706 -10.253 -24.953 1.00 98.56 242 PHE A O 1
ATOM 1972 N N . ILE A 1 243 ? 4.238 -8.149 -24.314 1.00 98.50 243 ILE A N 1
ATOM 1973 C CA . ILE A 1 243 ? 4.708 -8.309 -22.938 1.00 98.50 243 ILE A CA 1
ATOM 1974 C C . ILE A 1 243 ? 3.831 -9.298 -22.156 1.00 98.50 243 ILE A C 1
ATOM 1976 O O . ILE A 1 243 ? 4.365 -10.187 -21.493 1.00 98.50 243 ILE A O 1
ATOM 1980 N N . VAL A 1 244 ? 2.502 -9.182 -22.245 1.00 98.38 244 VAL A N 1
ATOM 1981 C CA . VAL A 1 244 ? 1.567 -10.066 -21.530 1.00 98.38 244 VAL A CA 1
ATOM 1982 C C . VAL A 1 244 ? 1.694 -11.509 -22.015 1.00 98.38 244 VAL A C 1
ATOM 1984 O O . VAL A 1 244 ? 1.768 -12.416 -21.191 1.00 98.38 244 VAL A O 1
ATOM 1987 N N . ASN A 1 245 ? 1.824 -11.742 -23.325 1.00 98.38 245 ASN A N 1
ATOM 1988 C CA . ASN A 1 245 ? 2.046 -13.093 -23.849 1.00 98.38 245 ASN A CA 1
ATOM 1989 C C . ASN A 1 245 ? 3.356 -13.700 -23.311 1.00 98.38 245 ASN A C 1
ATOM 1991 O O . ASN A 1 245 ? 3.389 -14.875 -22.948 1.00 98.38 245 ASN A O 1
ATOM 1995 N N . ASN A 1 246 ? 4.425 -12.902 -23.200 1.00 98.06 246 ASN A N 1
ATOM 1996 C CA . ASN A 1 246 ? 5.684 -13.355 -22.602 1.00 98.06 246 ASN A CA 1
ATOM 1997 C C . ASN A 1 246 ? 5.531 -13.681 -21.107 1.00 98.06 246 ASN A C 1
ATOM 1999 O O . ASN A 1 246 ? 6.102 -14.669 -20.644 1.00 98.06 246 ASN A O 1
ATOM 2003 N N . LEU A 1 247 ? 4.760 -12.888 -20.353 1.00 96.94 247 LEU A N 1
ATOM 2004 C CA . LEU A 1 247 ? 4.457 -13.164 -18.943 1.00 96.94 247 LEU A CA 1
ATOM 2005 C C . LEU A 1 247 ? 3.716 -14.494 -18.771 1.00 96.94 247 LEU A C 1
ATOM 2007 O O . LEU A 1 247 ? 4.159 -15.336 -17.987 1.00 96.94 247 LEU A O 1
ATOM 2011 N N . GLU A 1 248 ? 2.641 -14.706 -19.535 1.00 97.19 248 GLU A N 1
ATOM 2012 C CA . GLU A 1 248 ? 1.815 -15.923 -19.493 1.00 97.19 248 GLU A CA 1
ATOM 2013 C C . GLU A 1 248 ? 2.609 -17.178 -19.884 1.00 97.19 248 GLU A C 1
ATOM 2015 O O . GLU A 1 248 ? 2.430 -18.244 -19.298 1.00 97.19 248 GLU A O 1
ATOM 2020 N N . GLN A 1 249 ? 3.547 -17.049 -20.826 1.00 97.62 249 GLN A N 1
ATOM 2021 C CA . GLN A 1 249 ? 4.443 -18.132 -21.252 1.00 97.62 249 GLN A CA 1
ATOM 2022 C C . GLN A 1 249 ? 5.676 -18.299 -20.353 1.00 97.62 249 GLN A C 1
ATOM 2024 O O . GLN A 1 249 ? 6.575 -19.082 -20.665 1.00 97.62 249 GLN A O 1
ATOM 2029 N N . ARG A 1 250 ? 5.755 -17.555 -19.243 1.00 95.81 250 ARG A N 1
ATOM 2030 C CA . ARG A 1 250 ? 6.896 -17.534 -18.316 1.00 95.81 250 ARG A CA 1
ATOM 2031 C C . ARG A 1 250 ? 8.230 -17.138 -18.971 1.00 95.81 250 ARG A C 1
ATOM 2033 O O . ARG A 1 250 ? 9.303 -17.393 -18.423 1.00 95.81 250 ARG A O 1
ATOM 2040 N N . SER A 1 251 ? 8.181 -16.437 -20.100 1.00 97.81 251 SER A N 1
ATOM 2041 C CA . SER A 1 251 ? 9.338 -15.840 -20.769 1.00 97.81 251 SER A CA 1
ATOM 2042 C C . SER A 1 251 ? 9.684 -14.483 -20.143 1.00 97.81 251 SER A C 1
ATOM 2044 O O . SER A 1 251 ? 9.574 -13.431 -20.776 1.00 97.81 251 SER A O 1
ATOM 2046 N N . LEU A 1 252 ? 10.088 -14.508 -18.869 1.00 97.75 252 LEU A N 1
ATOM 2047 C CA . LEU A 1 252 ? 10.429 -13.304 -18.109 1.00 97.75 252 LEU A CA 1
ATOM 2048 C C . LEU A 1 252 ? 11.702 -12.625 -18.621 1.00 97.75 252 LEU A C 1
ATOM 2050 O O . LEU A 1 252 ? 12.654 -13.280 -19.057 1.00 97.75 252 LEU A O 1
ATOM 2054 N N . TYR A 1 253 ? 11.748 -11.299 -18.493 1.00 97.62 253 TYR A N 1
ATOM 2055 C CA . TYR A 1 253 ? 12.901 -10.514 -18.923 1.00 97.62 253 TYR A CA 1
ATOM 2056 C C . TYR A 1 253 ? 14.082 -10.709 -17.978 1.00 97.62 253 TYR A C 1
ATOM 2058 O O . TYR A 1 253 ? 13.929 -10.924 -16.772 1.00 97.62 253 TYR A O 1
ATOM 2066 N N . LYS A 1 254 ? 15.288 -10.653 -18.541 1.00 95.62 254 LYS A N 1
ATOM 2067 C CA . LYS A 1 254 ? 16.530 -10.805 -17.784 1.00 95.62 254 LYS A CA 1
ATOM 2068 C C . LYS A 1 254 ? 17.179 -9.438 -17.590 1.00 95.62 254 LYS A C 1
ATOM 2070 O O . LYS A 1 254 ? 17.247 -8.672 -18.551 1.00 95.62 254 LYS A O 1
ATOM 2075 N N . PRO A 1 255 ? 17.684 -9.127 -16.386 1.00 92.75 255 PRO A N 1
ATOM 2076 C CA . PRO A 1 255 ? 18.415 -7.891 -16.169 1.00 92.75 255 PRO A CA 1
ATOM 2077 C C . PRO A 1 255 ? 19.711 -7.916 -16.986 1.00 92.75 255 PRO A C 1
ATOM 2079 O O . PRO A 1 255 ? 20.553 -8.792 -16.800 1.00 92.75 255 PRO A O 1
ATOM 2082 N N . VAL A 1 256 ? 19.863 -6.954 -17.896 1.00 93.69 256 VAL A N 1
ATOM 2083 C CA . VAL A 1 256 ? 21.085 -6.770 -18.705 1.00 93.69 256 VAL A CA 1
ATOM 2084 C C . VAL A 1 256 ? 21.957 -5.624 -18.191 1.00 93.69 256 VAL A C 1
ATOM 2086 O O . VAL A 1 256 ? 23.146 -5.564 -18.485 1.00 93.69 256 VAL A O 1
ATOM 2089 N N . TYR A 1 257 ? 21.370 -4.722 -17.404 1.00 91.25 257 TYR A N 1
ATOM 2090 C CA . TYR A 1 257 ? 22.039 -3.584 -16.792 1.00 91.25 257 TYR A CA 1
ATOM 2091 C C . TYR A 1 257 ? 21.332 -3.215 -15.486 1.00 91.25 257 TYR A C 1
ATOM 2093 O O . TYR A 1 257 ? 20.103 -3.232 -15.426 1.00 91.25 257 TYR A O 1
ATOM 2101 N N . ALA A 1 258 ? 22.096 -2.891 -14.443 1.00 86.50 258 ALA A N 1
ATOM 2102 C CA . ALA A 1 258 ? 21.554 -2.508 -13.144 1.00 86.50 258 ALA A CA 1
ATOM 2103 C C . ALA A 1 258 ? 22.446 -1.466 -12.462 1.00 86.50 258 ALA A C 1
ATOM 2105 O O . ALA A 1 258 ? 23.673 -1.565 -12.482 1.00 86.50 258 ALA A O 1
ATOM 2106 N N . LEU A 1 259 ? 21.812 -0.495 -11.805 1.00 81.81 259 LEU A N 1
ATOM 2107 C CA . LEU A 1 259 ? 22.467 0.509 -10.973 1.00 81.81 259 LEU A CA 1
ATOM 2108 C C . LEU A 1 259 ? 21.838 0.484 -9.580 1.00 81.81 259 LEU A C 1
ATOM 2110 O O . LEU A 1 259 ? 20.641 0.698 -9.439 1.00 81.81 259 LEU A O 1
ATOM 2114 N N . LYS A 1 260 ? 22.650 0.269 -8.543 1.00 76.31 260 LYS A N 1
ATOM 2115 C CA . LYS A 1 260 ? 22.201 0.333 -7.139 1.00 76.31 260 LYS A CA 1
ATOM 2116 C C . LYS A 1 260 ? 22.172 1.766 -6.655 1.00 76.31 260 LYS A C 1
ATOM 2118 O O . LYS A 1 260 ? 23.087 2.495 -7.022 1.00 76.31 260 LYS A O 1
ATOM 2123 N N . TYR A 1 261 ? 21.227 2.174 -5.810 1.00 68.81 261 TYR A N 1
ATOM 2124 C CA . TYR A 1 261 ? 21.297 3.472 -5.126 1.00 68.81 261 TYR A CA 1
ATOM 2125 C C . TYR A 1 261 ? 22.661 3.655 -4.445 1.00 68.81 261 TYR A C 1
ATOM 2127 O O . TYR A 1 261 ? 23.172 2.746 -3.800 1.00 68.81 261 TYR A O 1
ATOM 2135 N N . THR A 1 262 ? 23.291 4.808 -4.662 1.00 65.12 262 THR A N 1
ATOM 2136 C CA . THR A 1 262 ? 24.563 5.166 -4.020 1.00 65.12 262 THR A CA 1
ATOM 2137 C C . THR A 1 262 ? 24.261 6.040 -2.810 1.00 65.12 262 THR A C 1
ATOM 2139 O O . THR A 1 262 ? 23.329 6.845 -2.863 1.00 65.12 262 THR A O 1
ATOM 2142 N N . GLU A 1 263 ? 25.014 5.879 -1.718 1.00 61.12 263 GLU A N 1
ATOM 2143 C CA . GLU A 1 263 ? 24.891 6.785 -0.572 1.00 61.12 263 GLU A CA 1
ATOM 2144 C C . GLU A 1 263 ? 25.242 8.222 -1.005 1.00 61.12 263 GLU A C 1
ATOM 2146 O O . GLU A 1 263 ? 26.129 8.406 -1.846 1.00 61.12 263 GLU A O 1
ATOM 2151 N N . PRO A 1 264 ? 24.528 9.241 -0.494 1.00 58.59 264 PRO A N 1
ATOM 2152 C CA . PRO A 1 264 ? 24.766 10.626 -0.869 1.00 58.59 264 PRO A CA 1
ATOM 2153 C C . PRO A 1 264 ? 26.148 11.078 -0.392 1.00 58.59 264 PRO A C 1
ATOM 2155 O O . PRO A 1 264 ? 26.357 11.330 0.791 1.00 58.59 264 PRO A O 1
ATOM 2158 N N . THR A 1 265 ? 27.084 11.249 -1.319 1.00 59.31 265 THR A N 1
ATOM 2159 C CA . THR A 1 265 ? 28.254 12.107 -1.122 1.00 59.31 265 THR A CA 1
ATOM 2160 C C . THR A 1 265 ? 27.922 13.464 -1.747 1.00 59.31 265 THR A C 1
ATOM 2162 O O . THR A 1 265 ? 27.713 13.566 -2.954 1.00 59.31 265 THR A O 1
ATOM 2165 N N . MET A 1 266 ? 27.797 14.511 -0.918 1.00 55.91 266 MET A N 1
ATOM 2166 C CA . MET A 1 266 ? 27.265 15.837 -1.307 1.00 55.91 266 MET A CA 1
ATOM 2167 C C . MET A 1 266 ? 27.997 16.511 -2.489 1.00 55.91 266 MET A C 1
ATOM 2169 O O . MET A 1 266 ? 27.441 17.417 -3.113 1.00 55.91 266 MET A O 1
ATOM 2173 N N . GLU A 1 267 ? 29.201 16.051 -2.835 1.00 60.06 267 GLU A N 1
ATOM 2174 C CA . GLU A 1 267 ? 30.046 16.605 -3.899 1.00 60.06 267 GLU A CA 1
ATOM 2175 C C . GLU A 1 267 ? 30.095 15.761 -5.188 1.00 60.06 267 GLU A C 1
ATOM 2177 O O . GLU A 1 267 ? 30.697 16.191 -6.171 1.00 60.06 267 GLU A O 1
ATOM 2182 N N . ASP A 1 268 ? 29.446 14.591 -5.249 1.00 73.88 268 ASP A N 1
ATOM 2183 C CA . ASP A 1 268 ? 29.524 13.743 -6.445 1.00 73.88 268 ASP A CA 1
ATOM 2184 C C . ASP A 1 268 ? 28.517 14.180 -7.526 1.00 73.88 268 ASP A C 1
ATOM 2186 O O . ASP A 1 268 ? 27.304 13.966 -7.432 1.00 73.88 268 ASP A O 1
ATOM 2190 N N . ILE A 1 269 ? 29.028 14.766 -8.612 1.00 77.12 269 ILE A N 1
ATOM 2191 C CA . ILE A 1 269 ? 28.256 15.116 -9.817 1.00 77.12 269 ILE A CA 1
ATOM 2192 C C . ILE A 1 269 ? 27.482 13.898 -10.352 1.00 77.12 269 ILE A C 1
ATOM 2194 O O . ILE A 1 269 ? 26.345 14.041 -10.807 1.00 77.12 269 ILE A O 1
ATOM 2198 N N . ARG A 1 270 ? 28.044 12.685 -10.249 1.00 75.75 270 ARG A N 1
ATOM 2199 C CA . ARG A 1 270 ? 27.380 11.450 -10.695 1.00 75.75 270 ARG A CA 1
ATOM 2200 C C . ARG A 1 270 ? 26.142 11.141 -9.863 1.00 75.75 270 ARG A C 1
ATOM 2202 O O . ARG A 1 270 ? 25.158 10.649 -10.411 1.00 75.75 270 ARG A O 1
ATOM 2209 N N . TYR A 1 271 ? 26.163 11.453 -8.565 1.00 77.50 271 TYR A N 1
ATOM 2210 C CA . TYR A 1 271 ? 24.994 11.304 -7.702 1.00 77.50 271 TYR A CA 1
ATOM 2211 C C . TYR A 1 271 ? 23.864 12.235 -8.153 1.00 77.50 271 TYR A C 1
ATOM 2213 O O . TYR A 1 271 ? 22.735 11.777 -8.320 1.00 77.50 271 TYR A O 1
ATOM 2221 N N . LYS A 1 272 ? 24.167 13.509 -8.436 1.00 79.81 272 LYS A N 1
ATOM 2222 C CA . LYS A 1 272 ? 23.170 14.483 -8.919 1.00 79.81 272 LYS A CA 1
ATOM 2223 C C . LYS A 1 272 ? 22.536 14.055 -10.245 1.00 79.81 272 LYS A C 1
ATOM 2225 O O . LYS A 1 272 ? 21.314 13.996 -10.329 1.00 79.81 272 LYS A O 1
ATOM 2230 N N . ILE A 1 273 ? 23.352 13.664 -11.229 1.00 82.69 273 ILE A N 1
ATOM 2231 C CA . ILE A 1 273 ? 22.871 13.167 -12.533 1.00 82.69 273 ILE A CA 1
ATOM 2232 C C . ILE A 1 273 ? 21.954 11.956 -12.348 1.00 82.69 273 ILE A C 1
ATOM 2234 O O . ILE A 1 273 ? 20.896 11.850 -12.962 1.00 82.69 273 ILE A O 1
ATOM 2238 N N . LYS A 1 274 ? 22.337 11.029 -11.471 1.00 81.75 274 LYS A N 1
ATOM 2239 C CA . LYS A 1 274 ? 21.537 9.839 -11.206 1.00 81.75 274 LYS A CA 1
ATOM 2240 C C . LYS A 1 274 ? 20.183 10.173 -10.585 1.00 81.75 274 LYS A C 1
ATOM 2242 O O . LYS A 1 274 ? 19.186 9.586 -10.992 1.00 81.75 274 LYS A O 1
ATOM 2247 N N . GLN A 1 275 ? 20.137 11.103 -9.630 1.00 82.19 275 GLN A N 1
ATOM 2248 C CA . GLN A 1 275 ? 18.879 11.557 -9.030 1.00 82.19 275 GLN A CA 1
ATOM 2249 C C . GLN A 1 275 ? 17.967 12.235 -10.054 1.00 82.19 275 GLN A C 1
ATOM 2251 O O . GLN A 1 275 ? 16.757 12.012 -10.040 1.00 82.19 275 GLN A O 1
ATOM 2256 N N . GLU A 1 276 ? 18.540 13.004 -10.977 1.00 86.38 276 GLU A N 1
ATOM 2257 C CA . GLU A 1 276 ? 17.798 13.600 -12.087 1.00 86.38 276 GLU A CA 1
ATOM 2258 C C . GLU A 1 276 ? 17.201 12.521 -13.004 1.00 86.38 276 GLU A 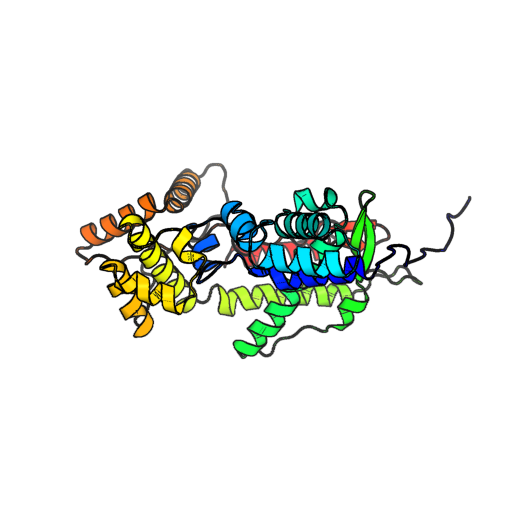C 1
ATOM 2260 O O . GLU A 1 276 ? 16.003 12.544 -13.278 1.00 86.38 276 GLU A O 1
ATOM 2265 N N . ILE A 1 277 ? 17.992 11.512 -13.394 1.00 86.69 277 ILE A N 1
ATOM 2266 C CA . ILE A 1 277 ? 17.510 10.373 -14.195 1.00 86.69 277 ILE A CA 1
ATOM 2267 C C . ILE A 1 277 ? 16.377 9.636 -13.474 1.00 86.69 277 ILE A C 1
ATOM 2269 O O . ILE A 1 277 ? 15.340 9.385 -14.082 1.00 86.69 277 ILE A O 1
ATOM 2273 N N . ILE A 1 278 ? 16.543 9.312 -12.186 1.00 86.75 278 ILE A N 1
ATOM 2274 C CA . ILE A 1 278 ? 15.505 8.643 -11.384 1.00 86.75 278 ILE A CA 1
ATOM 2275 C C . ILE A 1 278 ? 14.226 9.481 -11.365 1.00 86.75 278 ILE A C 1
ATOM 2277 O O . ILE A 1 278 ? 13.139 8.950 -11.570 1.00 86.75 278 ILE A O 1
ATOM 2281 N N . THR A 1 279 ? 14.349 10.791 -11.149 1.00 89.38 279 THR A N 1
ATOM 2282 C CA . THR A 1 279 ? 13.205 11.711 -11.107 1.00 89.38 279 THR A CA 1
ATOM 2283 C C . THR A 1 279 ? 12.478 11.746 -12.448 1.00 89.38 279 THR A C 1
ATOM 2285 O O . THR A 1 279 ? 11.257 11.606 -12.484 1.00 89.38 279 THR A O 1
ATOM 2288 N N . ASN A 1 280 ? 13.216 11.843 -13.554 1.00 92.56 280 ASN A N 1
ATOM 2289 C CA . ASN A 1 280 ? 12.642 11.854 -14.897 1.00 92.56 280 ASN A CA 1
ATOM 2290 C C . ASN A 1 280 ? 11.988 10.513 -15.251 1.00 92.56 280 ASN A C 1
ATOM 2292 O O . ASN A 1 280 ? 10.913 10.491 -15.842 1.00 92.56 280 ASN A O 1
ATOM 2296 N N . LEU A 1 281 ? 12.577 9.388 -14.833 1.00 93.00 281 LEU A N 1
ATOM 2297 C CA . LEU A 1 281 ? 12.014 8.053 -15.050 1.00 93.00 281 LEU A CA 1
ATOM 2298 C C . LEU A 1 281 ? 10.709 7.803 -14.287 1.00 93.00 281 LEU A C 1
ATOM 2300 O O . LEU A 1 281 ? 10.014 6.848 -14.628 1.00 93.00 281 LEU A O 1
ATOM 2304 N N . LYS A 1 282 ? 10.331 8.630 -13.302 1.00 91.75 282 LYS A N 1
ATOM 2305 C CA . LYS A 1 282 ? 8.985 8.588 -12.698 1.00 91.75 282 LYS A CA 1
ATOM 2306 C C . LYS A 1 282 ? 7.901 9.126 -13.637 1.00 91.75 282 LYS A C 1
ATOM 2308 O O . LYS A 1 282 ? 6.735 8.804 -13.456 1.00 91.75 282 LYS A O 1
ATOM 2313 N N . ASN A 1 283 ? 8.260 9.934 -14.636 1.00 93.94 283 ASN A N 1
ATOM 2314 C CA . ASN A 1 283 ? 7.312 10.422 -15.630 1.00 93.94 283 ASN A CA 1
ATOM 2315 C C . ASN A 1 283 ? 7.016 9.327 -16.672 1.00 93.94 283 ASN A C 1
ATOM 2317 O O . ASN A 1 283 ? 7.929 8.814 -17.321 1.00 93.94 283 ASN A O 1
ATOM 2321 N N . ILE A 1 284 ? 5.730 9.004 -16.839 1.00 94.00 284 ILE A N 1
ATOM 2322 C CA . ILE A 1 284 ? 5.225 7.934 -17.718 1.00 94.00 284 ILE A CA 1
ATOM 2323 C C . ILE A 1 284 ? 5.730 8.118 -19.156 1.00 94.00 284 ILE A C 1
ATOM 2325 O O . ILE A 1 284 ? 6.397 7.235 -19.699 1.00 94.00 284 ILE A O 1
ATOM 2329 N N . SER A 1 285 ? 5.496 9.296 -19.740 1.00 95.69 285 SER A N 1
ATOM 2330 C CA . SER A 1 285 ? 5.869 9.591 -21.124 1.00 95.69 285 SER A CA 1
ATOM 2331 C C . SER A 1 285 ? 7.382 9.602 -21.322 1.00 95.69 285 SER A C 1
ATOM 2333 O O . SER A 1 285 ? 7.883 9.120 -22.338 1.00 95.69 285 SER A O 1
ATOM 2335 N N . TYR A 1 286 ? 8.145 10.118 -20.354 1.00 96.50 286 TYR A N 1
ATOM 2336 C CA . TYR A 1 286 ? 9.605 10.073 -20.409 1.00 96.50 286 TYR A CA 1
ATOM 2337 C C . TYR A 1 286 ? 10.110 8.627 -20.410 1.00 96.50 286 TYR A C 1
ATOM 2339 O O . TYR A 1 286 ? 10.873 8.253 -21.300 1.00 96.50 286 TYR A O 1
ATOM 2347 N N . ARG A 1 287 ? 9.646 7.792 -19.470 1.00 95.94 287 ARG A N 1
ATOM 2348 C CA . ARG A 1 287 ? 10.036 6.377 -19.389 1.00 95.94 287 ARG A CA 1
ATOM 2349 C C . ARG A 1 287 ? 9.710 5.630 -20.680 1.00 95.94 287 ARG A C 1
ATOM 2351 O O . ARG A 1 287 ? 10.598 4.982 -21.232 1.00 95.94 287 ARG A O 1
ATOM 2358 N N . TYR A 1 288 ? 8.488 5.783 -21.191 1.00 97.25 288 TYR A N 1
ATOM 2359 C CA . TYR A 1 288 ? 8.066 5.191 -22.461 1.00 97.25 288 TYR A CA 1
ATOM 2360 C C . TYR A 1 288 ? 9.020 5.567 -23.601 1.00 97.25 288 TYR A C 1
ATOM 2362 O O . TYR A 1 288 ? 9.553 4.696 -24.292 1.00 97.25 288 TYR A O 1
ATOM 2370 N N . ASN A 1 289 ? 9.303 6.863 -23.765 1.00 97.81 289 ASN A N 1
ATOM 2371 C CA . ASN A 1 289 ? 10.181 7.355 -24.825 1.00 97.81 289 ASN A CA 1
ATOM 2372 C C . ASN A 1 289 ? 11.619 6.831 -24.700 1.00 97.81 289 ASN A C 1
ATOM 2374 O O . ASN A 1 289 ? 12.228 6.499 -25.719 1.00 97.81 289 ASN A O 1
ATOM 2378 N N . VAL A 1 290 ? 12.154 6.715 -23.480 1.00 97.06 290 VAL A N 1
ATOM 2379 C CA . VAL A 1 290 ? 13.491 6.146 -23.248 1.00 97.06 290 VAL A CA 1
ATOM 2380 C C . VAL A 1 290 ? 13.526 4.664 -23.618 1.00 97.06 290 VAL A C 1
ATOM 2382 O O . VAL A 1 290 ? 14.434 4.253 -24.339 1.00 97.06 290 VAL A O 1
ATOM 2385 N N . GLU A 1 291 ? 12.536 3.867 -23.206 1.00 97.56 291 GLU A N 1
ATOM 2386 C CA . GLU A 1 291 ? 12.438 2.457 -23.610 1.00 97.56 291 GLU A CA 1
ATOM 2387 C C . GLU A 1 291 ? 12.408 2.323 -25.138 1.00 97.56 291 GLU A C 1
ATOM 2389 O O . GLU A 1 291 ? 13.211 1.584 -25.712 1.00 97.56 291 GLU A O 1
ATOM 2394 N N . ARG A 1 292 ? 11.559 3.115 -25.818 1.00 97.69 292 ARG A N 1
ATOM 2395 C CA . ARG A 1 292 ? 11.468 3.101 -27.289 1.00 97.69 292 ARG A CA 1
ATOM 2396 C C . ARG A 1 292 ? 12.784 3.519 -27.955 1.00 97.69 292 ARG A C 1
ATOM 2398 O O . ARG A 1 292 ? 13.145 2.988 -29.008 1.00 97.69 292 ARG A O 1
ATOM 2405 N N . ALA A 1 293 ? 13.502 4.486 -27.385 1.00 98.00 293 ALA A N 1
ATOM 2406 C CA . ALA A 1 293 ? 14.789 4.941 -27.907 1.00 98.00 293 ALA A CA 1
ATOM 2407 C C . ALA A 1 293 ? 15.876 3.862 -27.772 1.00 98.00 293 ALA A C 1
ATOM 2409 O O . ALA A 1 293 ? 16.610 3.615 -28.732 1.00 98.00 293 ALA A O 1
ATOM 2410 N N . LEU A 1 294 ? 15.946 3.184 -26.621 1.00 97.12 294 LEU A N 1
ATOM 2411 C CA . LEU A 1 294 ? 16.893 2.093 -26.377 1.00 97.12 294 LEU A CA 1
ATOM 2412 C C . LEU A 1 294 ? 16.654 0.906 -27.313 1.00 97.12 294 LEU A C 1
ATOM 2414 O O . LEU A 1 294 ? 17.612 0.327 -27.827 1.00 97.12 294 LEU A O 1
ATOM 2418 N N . GLU A 1 295 ? 15.394 0.569 -27.587 1.00 97.94 295 GLU A N 1
ATOM 2419 C CA . GLU A 1 295 ? 15.044 -0.503 -28.525 1.00 97.94 295 GLU A CA 1
ATOM 2420 C C . GLU A 1 295 ? 15.513 -0.179 -29.944 1.00 97.94 295 GLU A C 1
ATOM 2422 O O . GLU A 1 295 ? 16.175 -1.005 -30.572 1.00 97.94 295 GLU A O 1
ATOM 2427 N N . ARG A 1 296 ? 15.261 1.048 -30.427 1.00 98.00 296 ARG A N 1
ATOM 2428 C CA . ARG A 1 296 ? 15.737 1.504 -31.747 1.00 98.00 296 ARG A CA 1
ATOM 2429 C C . ARG A 1 296 ? 17.259 1.469 -31.841 1.00 98.00 296 ARG A C 1
ATOM 2431 O O . ARG A 1 296 ? 17.792 0.956 -32.823 1.00 98.00 296 ARG A O 1
ATOM 2438 N N . ALA A 1 297 ? 17.953 1.974 -30.820 1.00 97.75 297 ALA A N 1
ATOM 2439 C CA . ALA A 1 297 ? 19.414 1.958 -30.760 1.00 97.75 297 ALA A CA 1
ATOM 2440 C C . ALA A 1 297 ? 19.978 0.525 -30.768 1.00 97.75 297 ALA A C 1
ATOM 2442 O O . ALA A 1 297 ? 21.019 0.271 -31.370 1.00 97.75 297 ALA A O 1
ATOM 2443 N N . SER A 1 298 ? 19.253 -0.416 -30.161 1.00 96.88 298 SER A N 1
ATOM 2444 C CA . SER A 1 298 ? 19.638 -1.828 -30.053 1.00 96.88 298 SER A CA 1
ATOM 2445 C C . SER A 1 298 ? 19.116 -2.703 -31.201 1.00 96.88 298 SER A C 1
ATOM 2447 O O . SER A 1 298 ? 19.363 -3.906 -31.200 1.00 96.88 298 SER A O 1
ATOM 2449 N N . ARG A 1 299 ? 18.403 -2.126 -32.184 1.00 97.25 299 ARG A N 1
ATOM 2450 C CA . ARG A 1 299 ? 17.727 -2.845 -33.286 1.00 97.25 299 ARG A CA 1
ATOM 2451 C C . ARG A 1 299 ? 16.751 -3.928 -32.800 1.00 97.25 299 ARG A C 1
ATOM 2453 O O . ARG A 1 299 ? 16.616 -4.977 -33.425 1.00 97.25 299 ARG A O 1
ATOM 2460 N N . LEU A 1 300 ? 16.082 -3.661 -31.685 1.00 97.06 300 LEU A N 1
ATOM 2461 C CA . LEU A 1 300 ? 15.061 -4.520 -31.092 1.00 97.06 300 LEU A CA 1
ATOM 2462 C C . LEU A 1 300 ? 13.659 -4.046 -31.480 1.00 97.06 300 LEU A C 1
ATOM 2464 O O . LEU A 1 300 ? 13.462 -2.898 -31.891 1.00 97.06 300 LEU A O 1
ATOM 2468 N N . ILE A 1 301 ? 12.676 -4.937 -31.353 1.00 96.94 301 ILE A N 1
ATOM 2469 C CA . ILE A 1 301 ? 11.275 -4.577 -31.574 1.00 96.94 301 ILE A CA 1
ATOM 2470 C C . ILE A 1 301 ? 10.673 -3.921 -30.321 1.00 96.94 301 ILE A C 1
ATOM 2472 O O . ILE A 1 301 ? 11.099 -4.223 -29.202 1.00 96.94 301 ILE A O 1
ATOM 2476 N N . PRO A 1 302 ? 9.648 -3.062 -30.491 1.00 97.38 302 PRO A N 1
ATOM 2477 C CA . PRO A 1 302 ? 8.930 -2.467 -29.375 1.00 97.38 302 PRO A CA 1
ATOM 2478 C C . PRO A 1 302 ? 8.396 -3.498 -28.376 1.00 97.38 302 PRO A C 1
ATOM 2480 O O . PRO A 1 302 ? 7.629 -4.383 -28.744 1.00 97.38 302 PRO A O 1
ATOM 2483 N N . GLY A 1 303 ? 8.765 -3.329 -27.108 1.00 96.94 303 GLY A N 1
ATOM 2484 C CA . GLY A 1 303 ? 8.357 -4.141 -25.965 1.00 96.94 303 GLY A CA 1
ATOM 2485 C C . GLY A 1 303 ? 9.456 -5.048 -25.416 1.00 96.94 303 GLY A C 1
ATOM 2486 O O . GLY A 1 303 ? 9.226 -5.683 -24.394 1.00 96.94 303 GLY A O 1
ATOM 2487 N N . GLN A 1 304 ? 10.632 -5.129 -26.050 1.00 97.44 304 GLN A N 1
ATOM 2488 C CA . GLN A 1 304 ? 11.738 -5.996 -25.611 1.00 97.44 304 GLN A CA 1
ATOM 2489 C C . GLN A 1 304 ? 12.630 -5.384 -24.524 1.00 97.44 304 GLN A C 1
ATOM 2491 O O . GLN A 1 304 ? 13.369 -6.124 -23.875 1.00 97.44 304 GLN A O 1
ATOM 2496 N N . ILE A 1 305 ? 12.583 -4.064 -24.323 1.00 97.44 305 ILE A N 1
ATOM 2497 C CA . ILE A 1 305 ? 13.295 -3.389 -23.231 1.00 97.44 305 ILE A CA 1
ATOM 2498 C C . ILE A 1 305 ? 12.275 -2.756 -22.293 1.00 97.44 305 ILE A C 1
ATOM 2500 O O . ILE A 1 305 ? 11.381 -2.039 -22.734 1.00 97.44 305 ILE A O 1
ATOM 2504 N N . VAL A 1 306 ? 12.467 -2.989 -20.994 1.00 97.19 306 VAL A N 1
ATOM 2505 C CA . VAL A 1 306 ? 11.716 -2.338 -19.914 1.00 97.19 306 VAL A CA 1
ATOM 2506 C C . VAL A 1 306 ? 12.684 -1.704 -18.933 1.00 97.19 306 VAL A C 1
ATOM 2508 O O . VAL A 1 306 ? 13.786 -2.219 -18.716 1.00 97.19 306 VAL A O 1
ATOM 2511 N N . ILE A 1 307 ? 12.270 -0.599 -18.324 1.00 95.81 307 ILE A N 1
ATOM 2512 C CA . ILE A 1 307 ? 13.030 0.080 -17.280 1.00 95.81 307 ILE A CA 1
ATOM 2513 C C . ILE A 1 307 ? 12.284 -0.051 -15.959 1.00 95.81 307 ILE A C 1
ATOM 2515 O O . ILE A 1 307 ? 11.171 0.442 -15.794 1.00 95.81 307 ILE A O 1
ATOM 2519 N N . TYR A 1 308 ? 12.949 -0.671 -14.988 1.00 94.38 308 TYR A N 1
ATOM 2520 C CA . TYR A 1 308 ? 12.485 -0.749 -13.610 1.00 94.38 308 TYR A CA 1
ATOM 2521 C C . TYR A 1 308 ? 13.262 0.245 -12.746 1.00 94.38 308 TYR A C 1
ATOM 2523 O O . TYR A 1 308 ? 14.478 0.119 -12.592 1.00 94.38 308 TYR A O 1
ATOM 2531 N N . CYS A 1 309 ? 12.571 1.250 -12.209 1.00 90.69 309 CYS A N 1
ATOM 2532 C CA . CYS A 1 309 ? 13.163 2.296 -11.375 1.00 90.69 309 CYS A CA 1
ATOM 2533 C C . CYS A 1 309 ? 12.220 2.639 -10.203 1.00 90.69 309 CYS A C 1
ATOM 2535 O O . CYS A 1 309 ? 11.553 3.676 -10.240 1.00 90.69 309 CYS A O 1
ATOM 2537 N N . PRO A 1 310 ? 12.121 1.751 -9.192 1.00 85.94 310 PRO A N 1
ATOM 2538 C CA . PRO A 1 310 ? 11.295 1.973 -8.004 1.00 85.94 310 PRO A CA 1
ATOM 2539 C C . PRO A 1 310 ? 11.816 3.157 -7.182 1.00 85.94 310 PRO A C 1
ATOM 2541 O O . PRO A 1 310 ? 12.925 3.625 -7.399 1.00 85.94 310 PRO A O 1
ATOM 2544 N N . GLY A 1 311 ? 11.045 3.671 -6.224 1.00 76.75 311 GLY A N 1
ATOM 2545 C CA . GLY A 1 311 ? 11.504 4.763 -5.356 1.00 76.75 311 GLY A CA 1
ATOM 2546 C C . GLY A 1 311 ? 12.601 4.344 -4.372 1.00 76.75 311 GLY A C 1
ATOM 2547 O O . GLY A 1 311 ? 12.577 3.212 -3.898 1.00 76.75 311 GLY A O 1
ATOM 2548 N N . PRO A 1 312 ? 13.503 5.259 -3.958 1.00 67.38 312 PRO A N 1
ATOM 2549 C CA . PRO A 1 312 ? 14.525 4.964 -2.946 1.00 67.38 312 PRO A CA 1
ATOM 2550 C C . PRO A 1 312 ? 13.953 4.692 -1.546 1.00 67.38 312 PRO A C 1
ATOM 2552 O O . PRO A 1 312 ? 14.651 4.140 -0.700 1.00 67.38 312 PRO A O 1
ATOM 2555 N N . GLU A 1 313 ? 12.717 5.124 -1.291 1.00 66.19 313 GLU A N 1
ATOM 2556 C CA . GLU A 1 313 ? 12.002 4.980 -0.014 1.00 66.19 313 GLU A CA 1
ATOM 2557 C C . GLU A 1 313 ? 11.005 3.811 -0.030 1.00 66.19 313 GLU A C 1
ATOM 2559 O O . GLU A 1 313 ? 10.317 3.560 0.956 1.00 66.19 313 GLU A O 1
ATOM 2564 N N . MET A 1 314 ? 10.930 3.066 -1.137 1.00 64.19 314 MET A N 1
ATOM 2565 C CA . MET A 1 314 ? 10.021 1.933 -1.271 1.00 64.19 314 MET A CA 1
ATOM 2566 C C . MET A 1 314 ? 10.253 0.899 -0.166 1.00 64.19 314 MET A C 1
ATOM 2568 O O . MET A 1 314 ? 11.389 0.516 0.105 1.00 64.19 314 MET A O 1
ATOM 2572 N N . GLY A 1 315 ? 9.168 0.469 0.481 1.00 54.44 315 GLY A N 1
ATOM 2573 C CA . GLY A 1 315 ? 9.200 -0.512 1.567 1.00 54.44 315 GLY A CA 1
ATOM 2574 C C . GLY A 1 315 ? 9.624 0.049 2.931 1.00 54.44 315 GLY A C 1
ATOM 2575 O O . GLY A 1 315 ? 9.358 -0.580 3.962 1.00 54.44 315 GLY A O 1
ATOM 2576 N N . GLN A 1 316 ? 10.197 1.257 2.989 1.00 59.78 316 GLN A N 1
ATOM 2577 C CA . GLN A 1 316 ? 10.628 1.874 4.241 1.00 59.78 316 GLN A CA 1
ATOM 2578 C C . GLN A 1 316 ? 9.411 2.330 5.053 1.00 59.78 316 GLN A C 1
ATOM 2580 O O . GLN A 1 316 ? 8.742 3.296 4.712 1.00 59.78 316 GLN A O 1
ATOM 2585 N N . LYS A 1 317 ? 9.137 1.659 6.176 1.00 62.06 317 LYS A N 1
ATOM 2586 C CA . LYS A 1 317 ? 8.383 2.278 7.276 1.00 62.06 317 LYS A CA 1
ATOM 2587 C C . LYS A 1 317 ? 9.361 2.496 8.423 1.00 62.06 317 LYS A C 1
ATOM 2589 O O . LYS A 1 317 ? 9.956 1.535 8.918 1.00 62.06 317 LYS A O 1
ATOM 2594 N N . VAL A 1 318 ? 9.534 3.750 8.829 1.00 64.12 318 VAL A N 1
ATOM 2595 C CA . VAL A 1 318 ? 10.240 4.087 10.068 1.00 64.12 318 VAL A CA 1
ATOM 2596 C C . VAL A 1 318 ? 9.494 3.424 11.229 1.00 64.12 318 VAL A C 1
ATOM 2598 O O . VAL A 1 318 ? 8.271 3.291 11.189 1.00 64.12 318 VAL A O 1
ATOM 2601 N N . VAL A 1 319 ? 10.225 2.936 12.235 1.00 70.50 319 VAL A N 1
ATOM 2602 C CA . VAL A 1 319 ? 9.622 2.304 13.417 1.00 70.50 319 VAL A CA 1
ATOM 2603 C C . VAL A 1 319 ? 9.107 3.381 14.369 1.00 70.50 319 VAL A C 1
ATOM 2605 O O . VAL A 1 319 ? 9.815 3.810 15.277 1.00 70.50 319 VAL A O 1
ATOM 2608 N N . GLU A 1 320 ? 7.870 3.812 14.142 1.00 76.00 320 GLU A N 1
ATOM 2609 C CA . GLU A 1 320 ? 7.201 4.909 14.853 1.00 76.00 320 GLU A CA 1
ATOM 2610 C C . GLU A 1 320 ? 6.230 4.423 15.928 1.00 76.00 320 GLU A C 1
ATOM 2612 O O . GLU A 1 320 ? 5.609 5.229 16.620 1.00 76.00 320 GLU A O 1
ATOM 2617 N N . THR A 1 321 ? 6.109 3.105 16.106 1.00 86.12 321 THR A N 1
ATOM 2618 C CA . THR A 1 321 ? 5.221 2.520 17.111 1.00 86.12 321 THR A CA 1
ATOM 2619 C C . THR A 1 321 ? 5.518 3.110 18.483 1.00 86.12 321 THR A C 1
ATOM 2621 O O . THR A 1 321 ? 6.610 2.932 19.037 1.00 86.12 321 THR A O 1
ATOM 2624 N N . LEU A 1 322 ? 4.531 3.825 19.025 1.00 90.12 322 LEU A N 1
ATOM 2625 C CA . LEU A 1 322 ? 4.654 4.451 20.328 1.00 90.12 322 LEU A CA 1
ATOM 2626 C C . LEU A 1 322 ? 4.833 3.363 21.375 1.00 90.12 322 LEU A C 1
ATOM 2628 O O . LEU A 1 322 ? 4.112 2.366 21.407 1.00 90.12 322 LEU A O 1
ATOM 2632 N N . SER A 1 323 ? 5.834 3.540 22.220 1.00 90.12 323 SER A N 1
ATOM 2633 C CA . SER A 1 323 ? 6.212 2.573 23.237 1.00 90.12 323 SER A CA 1
ATOM 2634 C C . SER A 1 323 ? 6.412 3.275 24.568 1.00 90.12 323 SER A C 1
ATOM 2636 O O . SER A 1 323 ? 6.829 4.427 24.615 1.00 90.12 323 SER A O 1
ATOM 2638 N N . GLU A 1 324 ? 6.115 2.586 25.663 1.00 88.00 324 GLU A N 1
ATOM 2639 C CA . GLU A 1 324 ? 6.426 3.070 27.006 1.00 88.00 324 GLU A CA 1
ATOM 2640 C C . GLU A 1 324 ? 7.775 2.495 27.453 1.00 88.00 324 GLU A C 1
ATOM 2642 O O . GLU A 1 324 ? 7.893 1.289 27.694 1.00 88.00 324 GLU A O 1
ATOM 2647 N N . TRP A 1 325 ? 8.783 3.360 27.595 1.00 82.69 325 TRP A N 1
ATOM 2648 C CA . TRP A 1 325 ? 10.137 3.013 28.026 1.00 82.69 325 TRP A CA 1
ATOM 2649 C C . TRP A 1 325 ? 10.598 3.929 29.163 1.00 82.69 325 TRP A C 1
ATOM 2651 O O . TRP A 1 325 ? 10.473 5.144 29.083 1.00 82.69 325 TRP A O 1
ATOM 2661 N N . ASN A 1 326 ? 11.114 3.349 30.250 1.00 76.25 326 ASN A N 1
ATOM 2662 C CA . ASN A 1 326 ? 11.529 4.053 31.475 1.00 76.25 326 ASN A CA 1
ATOM 2663 C C . ASN A 1 326 ? 10.536 5.108 32.031 1.00 76.25 326 ASN A C 1
ATOM 2665 O O . ASN A 1 326 ? 10.941 6.034 32.723 1.00 76.25 326 ASN A O 1
ATOM 2669 N N . GLY A 1 327 ? 9.231 4.947 31.786 1.00 76.00 327 GLY A N 1
ATOM 2670 C CA . GLY A 1 327 ? 8.181 5.869 32.235 1.00 76.00 327 GLY A CA 1
ATOM 2671 C C . GLY A 1 327 ? 7.886 7.013 31.261 1.00 76.00 327 GLY A C 1
ATOM 2672 O O . GLY A 1 327 ? 7.076 7.877 31.581 1.00 76.00 327 GLY A O 1
ATOM 2673 N N . THR A 1 328 ? 8.505 7.008 30.079 1.00 83.88 328 THR A N 1
ATOM 2674 C CA . THR A 1 328 ? 8.253 7.951 28.987 1.00 83.88 328 THR A CA 1
ATOM 2675 C C . THR A 1 328 ? 7.575 7.230 27.824 1.00 83.88 328 THR A C 1
ATOM 2677 O O . THR A 1 328 ? 7.938 6.101 27.493 1.00 83.88 328 THR A O 1
ATOM 2680 N N . ILE A 1 329 ? 6.588 7.882 27.207 1.00 87.69 329 ILE A N 1
ATOM 2681 C CA . ILE A 1 329 ? 5.934 7.416 25.979 1.00 87.69 329 ILE A CA 1
ATOM 2682 C C . ILE A 1 329 ? 6.503 8.197 24.796 1.00 87.69 329 ILE A C 1
ATOM 2684 O O . ILE A 1 329 ? 6.690 9.409 24.881 1.00 87.69 329 ILE A O 1
ATOM 2688 N N . GLY A 1 330 ? 6.768 7.504 23.696 1.00 88.44 330 GLY A N 1
ATOM 2689 C CA . GLY A 1 330 ? 7.350 8.075 22.487 1.00 88.44 330 GLY A CA 1
ATOM 2690 C C . GLY A 1 330 ? 7.651 7.012 21.424 1.00 88.44 330 GLY A C 1
ATOM 2691 O O . GLY A 1 330 ? 7.431 5.823 21.668 1.00 88.44 330 GLY A O 1
ATOM 2692 N N . PRO A 1 331 ? 8.137 7.412 20.240 1.00 87.31 331 PRO A N 1
ATOM 2693 C CA . PRO A 1 331 ? 8.458 6.487 19.153 1.00 87.31 331 PRO A CA 1
ATOM 2694 C C . PRO A 1 331 ? 9.573 5.501 19.526 1.00 87.31 331 PRO A C 1
ATOM 2696 O O . PRO A 1 331 ? 10.615 5.903 20.053 1.00 87.31 331 PRO A O 1
ATOM 2699 N N . LEU A 1 332 ? 9.395 4.209 19.230 1.00 84.00 332 LEU A N 1
ATOM 2700 C CA . LEU A 1 332 ? 10.338 3.160 19.642 1.00 84.00 332 LEU A CA 1
ATOM 2701 C C . LEU A 1 332 ? 11.779 3.400 19.156 1.00 84.00 332 LEU A C 1
ATOM 2703 O O . LEU A 1 332 ? 12.724 3.168 19.907 1.00 84.00 332 LEU A O 1
ATOM 2707 N N . ASN A 1 333 ? 11.955 3.887 17.928 1.00 79.12 333 ASN A N 1
ATOM 2708 C CA . ASN A 1 333 ? 13.267 4.209 17.355 1.00 79.12 333 ASN A CA 1
ATOM 2709 C C . ASN A 1 333 ? 14.025 5.315 18.120 1.00 79.12 333 ASN A C 1
ATOM 2711 O O . ASN A 1 333 ? 15.256 5.322 18.135 1.00 79.12 333 ASN A O 1
ATOM 2715 N N . THR A 1 334 ? 13.317 6.230 18.784 1.00 78.81 334 THR A N 1
ATOM 2716 C CA . THR A 1 334 ? 13.929 7.331 19.544 1.00 78.81 334 THR A CA 1
ATOM 2717 C C . THR A 1 334 ? 14.140 6.976 21.014 1.00 78.81 334 THR A C 1
ATOM 2719 O O . THR A 1 334 ? 15.144 7.381 21.598 1.00 78.81 334 THR A O 1
ATOM 2722 N N . LEU A 1 335 ? 13.251 6.174 21.603 1.00 72.12 335 LEU A N 1
ATOM 2723 C CA . LEU A 1 335 ? 13.237 5.896 23.042 1.00 72.12 335 LEU A CA 1
ATOM 2724 C C . LEU A 1 335 ? 14.311 4.927 23.551 1.00 72.12 335 LEU A C 1
ATOM 2726 O O . LEU A 1 335 ? 14.639 4.949 24.738 1.00 72.12 335 LEU A O 1
ATOM 2730 N N . ILE A 1 336 ? 14.803 4.029 22.702 1.00 71.19 336 ILE A N 1
ATOM 2731 C CA . ILE A 1 336 ? 15.675 2.931 23.137 1.00 71.19 336 ILE A CA 1
ATOM 2732 C C . ILE A 1 336 ? 17.145 3.344 23.271 1.00 71.19 336 ILE A C 1
ATOM 2734 O O . ILE A 1 336 ? 17.609 4.293 22.639 1.00 71.19 336 ILE A O 1
ATOM 2738 N N . GLU A 1 337 ? 17.876 2.586 24.096 1.00 73.25 337 GLU A N 1
ATOM 2739 C CA . GLU A 1 337 ? 19.330 2.698 24.276 1.00 73.25 337 GLU A CA 1
ATOM 2740 C C . GLU A 1 337 ? 20.084 2.606 22.939 1.00 73.25 337 GLU A C 1
ATOM 2742 O O . GLU A 1 337 ? 19.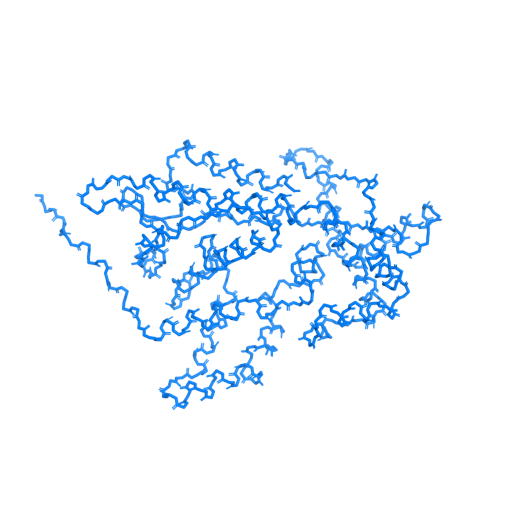654 1.909 22.016 1.00 73.25 337 GLU A O 1
ATOM 2747 N N . GLU A 1 338 ? 21.239 3.272 22.859 1.00 67.56 338 GLU A N 1
ATOM 2748 C CA . GLU A 1 338 ? 22.002 3.470 21.619 1.00 67.56 338 GLU A CA 1
ATOM 2749 C C . GLU A 1 338 ? 22.322 2.161 20.876 1.00 67.56 338 GLU A C 1
ATOM 2751 O O . GLU A 1 338 ? 22.143 2.083 19.663 1.00 67.56 338 GLU A O 1
ATOM 2756 N N . ASP A 1 339 ? 22.716 1.102 21.586 1.00 62.00 339 ASP A N 1
ATOM 2757 C CA . ASP A 1 339 ? 23.048 -0.188 20.963 1.00 62.00 339 ASP A CA 1
ATOM 2758 C C . ASP A 1 339 ? 21.834 -0.858 20.305 1.00 62.00 339 ASP A C 1
ATOM 2760 O O . ASP A 1 339 ? 21.937 -1.453 19.232 1.00 62.00 339 ASP A O 1
ATOM 2764 N N . ARG A 1 340 ? 20.653 -0.721 20.915 1.00 68.94 340 ARG A N 1
ATOM 2765 C CA . ARG A 1 340 ? 19.397 -1.248 20.361 1.00 68.94 340 ARG A CA 1
ATOM 2766 C C . ARG A 1 340 ? 18.888 -0.377 19.220 1.00 68.94 340 ARG A C 1
ATOM 2768 O O . ARG A 1 340 ? 18.305 -0.893 18.270 1.00 68.94 340 ARG A O 1
ATOM 2775 N N . ARG A 1 341 ? 19.130 0.935 19.296 1.00 71.69 341 ARG A N 1
ATOM 2776 C CA . ARG A 1 341 ? 18.852 1.862 18.197 1.00 71.69 341 ARG A CA 1
ATOM 2777 C C . ARG A 1 341 ? 19.671 1.493 16.965 1.00 71.69 341 ARG A C 1
ATOM 2779 O O . ARG A 1 341 ? 19.084 1.339 15.900 1.00 71.69 341 ARG A O 1
ATOM 2786 N N . LYS A 1 342 ? 20.972 1.228 17.130 1.00 71.31 342 LYS A N 1
ATOM 2787 C CA . LYS A 1 342 ? 21.852 0.752 16.049 1.00 71.31 342 LYS A CA 1
ATOM 2788 C C . LYS A 1 342 ? 21.318 -0.518 15.392 1.00 71.31 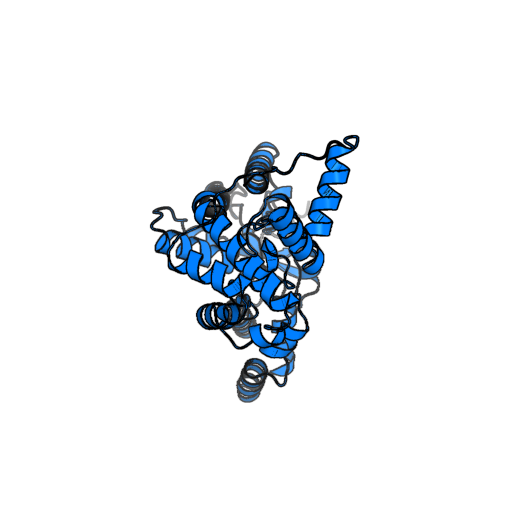342 LYS A C 1
ATOM 2790 O O . LYS A 1 342 ? 21.388 -0.649 14.178 1.00 71.31 342 LYS A O 1
ATOM 2795 N N . GLU A 1 343 ? 20.747 -1.447 16.157 1.00 71.62 343 GLU A N 1
ATOM 2796 C CA . GLU A 1 343 ? 20.150 -2.664 15.596 1.00 71.62 343 GLU A CA 1
ATOM 2797 C C . GLU A 1 343 ? 18.936 -2.371 14.694 1.00 71.62 343 GLU A C 1
ATOM 2799 O O . GLU A 1 343 ? 18.854 -2.902 13.583 1.00 71.62 343 GLU A O 1
ATOM 2804 N N . ILE A 1 344 ? 18.028 -1.490 15.131 1.00 72.00 344 ILE A N 1
ATOM 2805 C CA . ILE A 1 344 ? 16.892 -1.038 14.311 1.00 72.00 344 ILE A CA 1
ATOM 2806 C C . ILE A 1 344 ? 17.392 -0.275 13.079 1.00 72.00 344 ILE A C 1
ATOM 2808 O O . ILE A 1 344 ? 16.947 -0.552 11.968 1.00 72.00 344 ILE A O 1
ATOM 2812 N N . GLU A 1 345 ? 18.347 0.638 13.248 1.00 73.50 345 GLU A N 1
ATOM 2813 C CA . GLU A 1 345 ? 18.951 1.404 12.153 1.00 73.50 345 GLU A CA 1
ATOM 2814 C C . GLU A 1 345 ? 19.624 0.492 11.121 1.00 73.50 345 GLU A C 1
ATOM 2816 O O . GLU A 1 345 ? 19.470 0.706 9.921 1.00 73.50 345 GLU A O 1
ATOM 2821 N N . ILE A 1 346 ? 20.317 -0.564 11.558 1.00 74.75 346 ILE A N 1
ATOM 2822 C CA . ILE A 1 346 ? 20.918 -1.563 10.668 1.00 74.75 346 ILE A CA 1
ATOM 2823 C C . ILE A 1 346 ? 19.835 -2.320 9.897 1.00 74.75 346 ILE A C 1
ATOM 2825 O O . ILE A 1 346 ? 19.998 -2.532 8.696 1.00 74.75 346 ILE A O 1
ATOM 2829 N N . LEU A 1 347 ? 18.737 -2.725 10.541 1.00 69.75 347 LEU A N 1
ATOM 2830 C CA . LEU A 1 347 ? 17.624 -3.397 9.858 1.00 69.75 347 LEU A CA 1
ATOM 2831 C C . LEU A 1 347 ? 16.967 -2.482 8.816 1.00 69.75 347 LEU A C 1
ATOM 2833 O O . LEU A 1 347 ? 16.764 -2.904 7.678 1.00 69.75 347 LEU A O 1
ATOM 2837 N N . VAL A 1 348 ? 16.719 -1.218 9.166 1.00 68.06 348 VAL A N 1
ATOM 2838 C CA . VAL A 1 348 ? 16.185 -0.204 8.242 1.00 68.06 348 VAL A CA 1
ATOM 2839 C C . VAL A 1 348 ? 17.160 0.046 7.085 1.00 68.06 348 VAL A C 1
ATOM 2841 O O . VAL A 1 348 ? 16.752 0.062 5.923 1.00 68.06 348 VAL A O 1
ATOM 2844 N N . LYS A 1 349 ? 18.465 0.160 7.363 1.00 69.81 349 LYS A N 1
ATOM 2845 C CA . LYS A 1 349 ? 19.505 0.339 6.337 1.00 69.81 349 LYS A CA 1
ATOM 2846 C C . LYS A 1 349 ? 19.612 -0.868 5.407 1.00 69.81 349 LYS A C 1
ATOM 2848 O O . LYS A 1 349 ? 19.804 -0.689 4.208 1.00 69.81 349 LYS A O 1
ATOM 2853 N N . LYS A 1 350 ? 19.492 -2.090 5.931 1.00 69.50 350 LYS A N 1
ATOM 2854 C CA . LYS A 1 350 ? 19.451 -3.303 5.105 1.00 69.50 350 LYS A CA 1
ATOM 2855 C C . LYS A 1 350 ? 18.240 -3.287 4.182 1.00 69.50 350 LYS A C 1
ATOM 2857 O O . LYS A 1 350 ? 18.403 -3.563 3.002 1.00 69.50 350 LYS A O 1
ATOM 2862 N N . HIS A 1 351 ? 17.069 -2.907 4.693 1.00 64.25 351 HIS A N 1
ATOM 2863 C CA . HIS A 1 351 ? 15.851 -2.811 3.890 1.00 64.25 351 HIS A CA 1
ATOM 2864 C C . HIS A 1 351 ? 15.992 -1.814 2.731 1.00 64.25 351 HIS A C 1
ATOM 2866 O O . HIS A 1 351 ? 15.586 -2.117 1.620 1.00 64.25 351 HIS A O 1
ATOM 2872 N N . ARG A 1 352 ? 16.657 -0.672 2.958 1.00 62.19 352 ARG A N 1
ATOM 2873 C CA . ARG A 1 352 ? 16.962 0.330 1.919 1.00 62.19 352 ARG A CA 1
ATOM 2874 C C . ARG A 1 352 ? 17.851 -0.187 0.775 1.00 62.19 352 ARG A C 1
ATOM 2876 O O . ARG A 1 352 ? 17.888 0.431 -0.284 1.00 62.19 352 ARG A O 1
ATOM 2883 N N . ASN A 1 353 ? 18.613 -1.253 1.007 1.00 61.19 353 ASN A N 1
ATOM 2884 C CA . ASN A 1 353 ? 19.568 -1.799 0.042 1.00 61.19 353 ASN A CA 1
ATOM 2885 C C . ASN A 1 353 ? 19.040 -3.026 -0.723 1.00 61.19 353 ASN A C 1
ATOM 2887 O O . ASN A 1 353 ? 19.798 -3.571 -1.535 1.00 61.19 353 ASN A O 1
ATOM 2891 N N . LEU A 1 354 ? 17.808 -3.464 -0.435 1.00 59.19 354 LEU A N 1
ATOM 2892 C CA . LEU A 1 354 ? 17.056 -4.413 -1.261 1.00 59.19 354 LEU A CA 1
ATOM 2893 C C . LEU A 1 354 ? 16.583 -3.707 -2.537 1.00 59.19 354 LEU A C 1
ATOM 2895 O O . LEU A 1 354 ? 16.698 -4.336 -3.613 1.00 59.19 354 LEU A O 1
#

Foldseek 3Di:
DDDDDLDPPQPPPPCDVLNVVLLVVLQVCLCLQAFAVRCLQDFFLLVDDHRLCDVVSCCQPLNCPHPVNVVQCVVQVVVVHRSNVSSVLSSCLSNDDPVCLVVHPASQSSCQHPAPDHPVLQVCLVVLCVVVVNPDHADPPQVVQWGFDDDPNHTHTAGEQADSPPRDGNVVSVVRVVVSLVSLLVCCVPPVVPPLNLQLSQLLSLLVLQCVVVVLDDPVNRSPDYNVVSLVSSCVGPLSVVSSVCVVVVVTADDPDDDFQDDDPPPDPVNVVVVVVLVQCSDSVSQNVVQVVVCVVVVHDRNNDTDGRGDLCPSDDDQFRWYQHSNDTGGPLPRDDPVVNVVSVVSNVSSSRD

Radius of gyration: 23.49 Å; chains: 1; bounding box: 61×38×83 Å

Sequence (354 aa):
MHYPPTTVNYSEAMITNYHVLLTRICALLHDLAHIPFGHTLEDEGFLFKQQWEDQQRVSHFLGDGSTIGKIIIEELTKKGLDGKEFLQEVREILTTKSDDVEKLSYPFVSDIINNTICADLLDYLSRDLYFSGLKETYDKRFLSYFYIGMYNGKPRLTLRLLKPSTRKIRRDVFSETLHLLRLRYSLAEKIYYHHAKVSASAMIISAVTSAIENKIISKHDLLTIGDDELLSLLKKDKIGSFIVNNLEQRSLYKPVYALKYTEPTMEDIRYKIKQEIITNLKNISYRYNVERALERASRLIPGQIVIYCPGPEMGQKVVETLSEWNGTIGPLNTLIEEDRRKEIEILVKKHRNL

Secondary structure (DSSP, 8-state):
--PPPS---TT-S---HHHHHHHHHHHHHTTTTPPTTTHIIIIIS-SS--GGG-HHHHHHHHSTTSHHHHHHHHHHHHTTS-HHHHHHHHHHHHH--GGGGGGSSSHHHHHHHHSSSSHHHHHHHHHHHHHTT------GGGGGGEEEEEETTEEEEEEE-B-TTT--B-HHHHHHHHHHHHHHHHHIIIIIT-HHHHHHHHHHHHHHHHHHHTTS--TTGGGS--HHHHHHHHTTSHHHHHHHHHHHTT-PPPPS---PPPP--TT-HHHHHHHHHHHHHTSHHHHHHHHHHHHHHTTPPTTS-------TTTT------EEEETTEEEEHHHHS-HHHHHHHHHHHHHHHT-